Protein AF-A0A3A0A6C2-F1 (afdb_monomer_lite)

pLDDT: mean 90.21, std 9.89, range [55.88, 98.56]

Structure (mmCIF, N/CA/C/O backbone):
data_AF-A0A3A0A6C2-F1
#
_entry.id   AF-A0A3A0A6C2-F1
#
loop_
_atom_site.group_PDB
_atom_site.id
_atom_site.type_symbol
_atom_site.label_atom_id
_atom_site.label_alt_id
_atom_site.label_comp_id
_atom_site.label_asym_id
_atom_site.label_entity_id
_atom_site.label_seq_id
_atom_site.pdbx_PDB_ins_code
_atom_site.Cartn_x
_atom_site.Cartn_y
_atom_site.Cartn_z
_atom_site.occupancy
_atom_site.B_iso_or_equiv
_atom_site.auth_seq_id
_atom_site.auth_comp_id
_atom_site.auth_asym_id
_atom_site.auth_atom_id
_atom_site.pdbx_PDB_model_num
ATOM 1 N N . MET A 1 1 ? -37.341 5.405 3.519 1.00 55.88 1 MET A N 1
ATOM 2 C CA . MET A 1 1 ? -36.480 6.311 4.316 1.00 55.88 1 MET A CA 1
ATOM 3 C C . MET A 1 1 ? -35.753 7.338 3.448 1.00 55.88 1 MET A C 1
ATOM 5 O O . MET A 1 1 ? -35.803 8.510 3.794 1.00 55.88 1 MET A O 1
ATOM 9 N N . GLY A 1 2 ? -35.177 6.949 2.299 1.00 58.06 2 GLY A N 1
ATOM 10 C CA . GLY A 1 2 ? -34.496 7.880 1.378 1.00 58.06 2 GLY A CA 1
ATOM 11 C C . GLY A 1 2 ? -35.315 9.117 0.972 1.00 58.06 2 GLY A C 1
ATOM 12 O O . GLY A 1 2 ? -34.796 10.222 1.040 1.00 58.06 2 GLY A O 1
ATOM 13 N N . LEU A 1 3 ? -36.616 8.961 0.679 1.00 62.72 3 LEU A N 1
ATOM 14 C CA . LEU A 1 3 ? -37.500 10.083 0.313 1.00 62.72 3 LEU A CA 1
ATOM 15 C C . LEU A 1 3 ? -37.716 11.102 1.453 1.00 62.72 3 LEU A C 1
ATOM 17 O O . LEU A 1 3 ? -37.912 12.283 1.204 1.00 62.72 3 LEU A O 1
ATOM 21 N N . ALA A 1 4 ? -37.685 10.661 2.714 1.00 63.50 4 ALA A N 1
ATOM 22 C CA . ALA A 1 4 ? -37.869 11.551 3.864 1.00 63.50 4 ALA A CA 1
ATOM 23 C C . ALA A 1 4 ? -36.595 12.361 4.166 1.00 63.50 4 ALA A C 1
ATOM 25 O O . ALA A 1 4 ? -36.680 13.525 4.551 1.00 63.50 4 ALA A O 1
ATOM 26 N N . LEU A 1 5 ? -35.417 11.767 3.943 1.00 62.59 5 LEU A N 1
ATOM 27 C CA . LEU A 1 5 ? -34.121 12.432 4.115 1.00 62.59 5 LEU A CA 1
ATOM 28 C C . LEU A 1 5 ? -33.830 13.439 2.995 1.00 62.59 5 LEU A C 1
ATOM 30 O O . LEU A 1 5 ? -33.291 14.507 3.279 1.00 62.59 5 LEU A O 1
ATOM 34 N N . THR A 1 6 ? -34.238 13.163 1.751 1.00 65.69 6 THR A N 1
ATOM 35 C CA . THR A 1 6 ? -34.160 14.160 0.668 1.00 65.69 6 THR A CA 1
ATOM 36 C C . THR A 1 6 ? -35.096 15.341 0.912 1.00 65.69 6 THR A C 1
ATOM 38 O O . THR A 1 6 ? -34.695 16.480 0.682 1.00 65.69 6 THR A O 1
ATOM 41 N N . ILE A 1 7 ? -36.296 15.106 1.458 1.00 66.31 7 ILE A N 1
ATOM 42 C CA . ILE A 1 7 ? -37.215 16.181 1.867 1.00 66.31 7 ILE A CA 1
ATOM 43 C C . ILE A 1 7 ? -36.615 17.018 3.010 1.00 66.31 7 ILE A C 1
ATOM 45 O O . ILE A 1 7 ? -36.640 18.243 2.935 1.00 66.31 7 ILE A O 1
ATOM 49 N N . LEU A 1 8 ? -36.017 16.396 4.034 1.00 62.47 8 LEU A N 1
ATOM 50 C CA . LEU A 1 8 ? -35.356 17.117 5.135 1.00 62.47 8 LEU A CA 1
ATOM 51 C C . LEU A 1 8 ? -34.137 17.926 4.668 1.00 62.47 8 LEU A C 1
ATOM 53 O O . LEU A 1 8 ? -33.960 19.064 5.100 1.00 62.47 8 LEU A O 1
ATOM 57 N N . GLY A 1 9 ? -33.334 17.373 3.755 1.00 60.06 9 GLY A N 1
ATOM 58 C CA . GLY A 1 9 ? -32.219 18.086 3.131 1.00 60.06 9 GLY A CA 1
ATOM 59 C C . GLY A 1 9 ? -32.691 19.317 2.356 1.00 60.06 9 GLY A C 1
ATOM 60 O O . GLY A 1 9 ? -32.175 20.409 2.583 1.00 60.06 9 GLY A O 1
ATOM 61 N N . ALA A 1 10 ? -33.727 19.161 1.524 1.00 62.12 10 ALA A N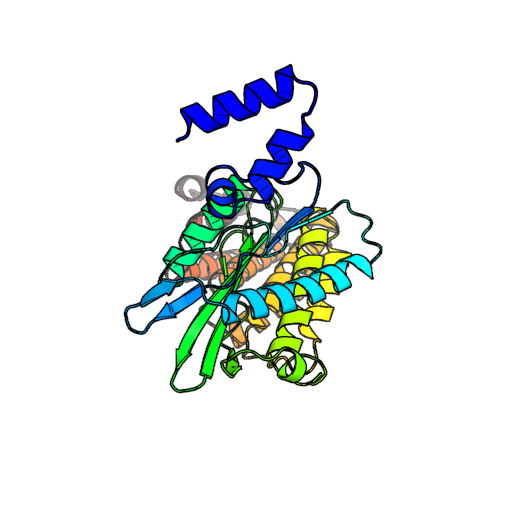 1
ATOM 62 C CA . ALA A 1 10 ? -34.316 20.256 0.757 1.00 62.12 10 ALA A CA 1
ATOM 63 C C . ALA A 1 10 ? -34.927 21.343 1.658 1.00 62.12 10 ALA A C 1
ATOM 65 O O . ALA A 1 10 ? -34.756 22.527 1.381 1.00 62.12 10 ALA A O 1
ATOM 66 N N . ILE A 1 11 ? -35.579 20.965 2.766 1.00 60.94 11 ILE A N 1
ATOM 67 C CA . ILE A 1 11 ? -36.108 21.915 3.759 1.00 60.94 11 ILE A CA 1
ATOM 68 C C . ILE A 1 11 ? -34.970 22.697 4.429 1.00 60.94 11 ILE A C 1
ATOM 70 O O . ILE A 1 11 ? -35.084 23.909 4.579 1.00 60.94 11 ILE A O 1
ATOM 74 N N . GLY A 1 12 ? -33.853 22.053 4.784 1.00 58.91 12 GLY A N 1
ATOM 75 C CA . GLY A 1 12 ? -32.689 22.735 5.364 1.00 58.91 12 GLY A CA 1
ATOM 76 C C . GLY A 1 12 ? -32.069 23.774 4.422 1.00 58.91 12 GLY A C 1
ATOM 77 O O . GLY A 1 12 ? -31.744 24.882 4.853 1.00 58.91 12 GLY A O 1
ATOM 78 N N . THR A 1 13 ? -31.977 23.459 3.123 1.00 61.44 13 THR A N 1
ATOM 79 C CA . THR A 1 13 ? -31.527 24.420 2.100 1.00 61.44 13 THR A CA 1
ATOM 80 C C . THR A 1 13 ? -32.530 25.562 1.929 1.00 61.44 13 THR A C 1
ATOM 82 O O . THR A 1 13 ? -32.134 26.721 1.841 1.00 61.44 13 THR A O 1
ATOM 85 N N . PHE A 1 14 ? -33.831 25.252 1.947 1.00 64.50 14 PHE A N 1
ATOM 86 C CA . PHE A 1 14 ? -34.904 26.242 1.822 1.00 64.50 14 PHE A CA 1
ATOM 87 C C . PHE A 1 14 ? -34.989 27.188 3.031 1.00 64.50 14 PHE A C 1
ATOM 89 O O . PHE A 1 14 ? -35.353 28.351 2.883 1.00 64.50 14 PHE A O 1
ATOM 96 N N . LEU A 1 15 ? -34.623 26.710 4.224 1.00 66.88 15 LEU A N 1
ATOM 97 C CA . LEU A 1 15 ? -34.582 27.493 5.463 1.00 66.88 15 LEU A CA 1
ATOM 98 C C . LEU A 1 15 ? -33.254 28.240 5.677 1.00 66.88 15 LEU A C 1
ATOM 100 O O . LEU A 1 15 ? -33.091 28.892 6.705 1.00 66.88 15 LEU A O 1
ATOM 104 N N . GLY A 1 16 ? -32.305 28.162 4.737 1.00 56.84 16 GLY A N 1
ATOM 105 C CA . GLY A 1 16 ? -31.019 28.858 4.844 1.00 56.84 16 GLY A CA 1
ATOM 106 C C . GLY A 1 16 ? -30.106 28.316 5.949 1.00 56.84 16 GLY A C 1
ATOM 107 O O . GLY A 1 16 ? -29.206 29.023 6.393 1.00 56.84 16 GLY A O 1
ATOM 108 N N . VAL A 1 17 ? -30.315 27.068 6.387 1.00 67.25 17 VAL A N 1
ATOM 109 C CA . VAL A 1 17 ? -29.478 26.396 7.393 1.00 67.25 17 VAL A CA 1
ATOM 110 C C . VAL A 1 17 ? -28.804 25.174 6.755 1.00 67.25 17 VAL A C 1
ATOM 112 O O . VAL A 1 17 ? -29.143 24.035 7.084 1.00 67.25 17 VAL A O 1
ATOM 115 N N . PRO A 1 18 ? -27.843 25.365 5.827 1.00 63.16 18 PRO A N 1
ATOM 116 C CA . PRO A 1 18 ? -27.128 24.253 5.191 1.00 63.16 18 PRO A CA 1
ATOM 117 C C . PRO A 1 18 ? -26.407 23.355 6.214 1.00 63.16 18 PRO A C 1
ATOM 119 O O . PRO A 1 18 ? -26.278 22.151 5.993 1.00 63.16 18 PRO A O 1
ATOM 122 N N . ALA A 1 19 ? -26.046 23.907 7.378 1.00 68.31 19 ALA A N 1
ATOM 123 C CA . ALA A 1 19 ? -25.461 23.169 8.496 1.00 68.31 19 ALA A CA 1
ATOM 124 C C . ALA A 1 19 ? -26.385 22.074 9.065 1.00 68.31 19 ALA A C 1
ATOM 126 O O . ALA A 1 19 ? -25.891 21.045 9.515 1.00 68.31 19 ALA A O 1
ATOM 127 N N . LEU A 1 20 ? -27.715 22.233 8.997 1.00 67.94 20 LEU A N 1
ATOM 128 C CA . LEU A 1 20 ? -28.656 21.262 9.572 1.00 67.94 20 LEU A CA 1
ATOM 129 C C . LEU A 1 20 ? -28.593 19.910 8.841 1.00 67.94 20 LEU A C 1
ATOM 131 O O . LEU A 1 20 ? -28.711 18.853 9.456 1.00 67.94 20 LEU A O 1
ATOM 135 N N . GLY A 1 21 ? -28.377 19.942 7.522 1.00 67.00 21 GLY A N 1
ATOM 136 C CA . GLY A 1 21 ? -28.239 18.736 6.707 1.00 67.00 21 GLY A CA 1
ATOM 137 C C . GLY A 1 21 ? -26.952 17.968 7.005 1.00 67.00 21 GLY A C 1
ATOM 138 O O . GLY A 1 21 ? -26.982 16.741 7.065 1.00 67.00 21 GLY A O 1
ATOM 139 N N . GLN A 1 22 ? -25.840 18.675 7.229 1.00 68.88 22 GLN A N 1
ATOM 140 C CA . GLN A 1 22 ? -24.585 18.047 7.650 1.00 68.88 22 GLN A CA 1
ATOM 141 C C . GLN A 1 22 ? -24.692 17.493 9.072 1.00 68.88 22 GLN A C 1
ATOM 143 O O . GLN A 1 22 ? -24.354 16.335 9.287 1.00 68.88 22 GLN A O 1
ATOM 148 N N . GLN A 1 23 ? -25.269 18.259 9.999 1.00 70.62 23 GLN A N 1
ATOM 149 C CA . GLN A 1 23 ? -25.395 17.866 11.401 1.00 70.62 23 GLN A CA 1
ATOM 150 C C . GLN A 1 23 ? -26.268 16.610 11.594 1.00 70.62 23 GLN A C 1
ATOM 152 O O . GLN A 1 23 ? -25.915 15.700 12.336 1.00 70.62 23 GLN A O 1
ATOM 157 N N . ILE A 1 24 ? -27.378 16.481 10.855 1.00 72.44 24 ILE A N 1
ATOM 158 C CA . ILE A 1 24 ? -28.210 15.262 10.898 1.00 72.44 24 ILE A CA 1
ATOM 159 C C . ILE A 1 24 ? -27.451 14.038 10.353 1.00 72.44 24 ILE A C 1
ATOM 161 O O . ILE A 1 24 ? -27.652 12.922 10.838 1.00 72.44 24 ILE A O 1
ATOM 165 N N . ARG A 1 25 ? -26.585 14.228 9.347 1.00 69.00 25 ARG A N 1
ATOM 166 C CA . ARG A 1 25 ? -25.772 13.144 8.769 1.00 69.00 25 ARG A CA 1
ATOM 167 C C . ARG A 1 25 ? -24.634 12.717 9.690 1.00 69.00 25 ARG A C 1
ATOM 169 O O . ARG A 1 25 ? -24.289 11.541 9.682 1.00 69.00 25 ARG A O 1
ATOM 176 N N . THR A 1 26 ? -24.064 13.629 10.473 1.00 69.50 26 THR A N 1
ATOM 177 C CA . THR A 1 26 ? -22.961 13.319 11.395 1.00 69.50 26 THR A CA 1
ATOM 178 C C . THR A 1 26 ? -23.449 12.696 12.698 1.00 69.50 26 THR A C 1
ATOM 180 O O . THR A 1 26 ? -22.831 11.746 13.183 1.00 69.50 26 THR A O 1
ATOM 183 N N . ASP A 1 27 ? -24.579 13.173 13.227 1.00 75.25 27 ASP A N 1
ATOM 184 C CA . ASP A 1 27 ? -24.976 12.907 14.616 1.00 75.25 27 ASP A CA 1
ATOM 185 C C . ASP A 1 27 ? -25.834 11.640 14.774 1.00 75.25 27 ASP A C 1
ATOM 187 O O . ASP A 1 27 ? -25.968 11.114 15.880 1.00 75.25 27 ASP A O 1
ATOM 191 N N . ILE A 1 28 ? -26.411 11.118 13.682 1.00 76.69 28 ILE A N 1
ATOM 192 C CA . ILE A 1 28 ? -27.229 9.897 13.699 1.00 76.69 28 ILE A CA 1
ATOM 193 C C . ILE A 1 28 ? -26.432 8.738 13.073 1.00 76.69 28 ILE A C 1
ATOM 195 O O . ILE A 1 28 ? -26.344 8.662 11.843 1.00 76.69 28 ILE A O 1
ATOM 199 N N . PRO A 1 29 ? -25.919 7.775 13.871 1.00 72.44 29 PRO A N 1
ATOM 200 C CA . PRO A 1 29 ? -25.018 6.724 13.385 1.00 72.44 29 PRO A CA 1
ATOM 201 C C . PRO A 1 29 ? -25.552 5.932 12.183 1.00 72.44 29 PRO A C 1
ATOM 203 O O . PRO A 1 29 ? -24.811 5.649 11.249 1.00 72.44 29 PRO A O 1
ATOM 206 N N . GLY A 1 30 ? -26.852 5.609 12.175 1.00 75.44 30 GLY A N 1
ATOM 207 C CA . GLY A 1 30 ? -27.472 4.860 11.077 1.00 75.44 30 GLY A CA 1
ATOM 208 C C . GLY A 1 30 ? -27.643 5.666 9.785 1.00 75.44 30 GLY A C 1
ATOM 209 O O . GLY A 1 30 ? -27.601 5.095 8.702 1.00 75.44 30 GLY A O 1
ATOM 210 N N . VAL A 1 31 ? -27.809 6.989 9.876 1.00 79.50 31 VAL A N 1
ATOM 211 C CA . VAL A 1 31 ? -27.940 7.859 8.693 1.00 79.50 31 VAL A CA 1
ATOM 212 C C . VAL A 1 31 ? -26.573 8.105 8.066 1.00 79.50 31 VAL A C 1
ATOM 214 O O . VAL A 1 31 ? -26.468 8.104 6.839 1.00 79.50 31 VAL A O 1
ATOM 217 N N . ARG A 1 32 ? -25.529 8.240 8.894 1.00 82.62 32 ARG A N 1
ATOM 218 C CA . ARG A 1 32 ? -24.155 8.463 8.434 1.00 82.62 32 ARG A CA 1
ATOM 219 C C . ARG A 1 32 ? -23.681 7.398 7.455 1.00 82.62 32 ARG A C 1
ATOM 221 O O . ARG A 1 32 ? -23.041 7.735 6.470 1.00 82.62 32 ARG A O 1
ATOM 228 N N . CYS A 1 33 ? -24.024 6.137 7.703 1.00 86.06 33 CYS A N 1
ATOM 229 C CA . CYS A 1 33 ? -23.592 5.042 6.837 1.00 86.06 33 CYS A CA 1
ATOM 230 C C . CYS A 1 33 ? -24.402 4.865 5.568 1.00 86.06 33 CYS A C 1
ATOM 232 O O . CYS A 1 33 ? -23.939 4.206 4.649 1.00 86.06 33 CYS A O 1
ATOM 234 N N . TRP A 1 34 ? -25.583 5.467 5.485 1.00 84.56 34 TRP A N 1
ATOM 235 C CA . TRP A 1 34 ? -26.363 5.453 4.249 1.00 84.56 34 TRP A CA 1
ATOM 236 C C . TRP A 1 34 ? -26.073 6.661 3.365 1.00 84.56 34 TRP A C 1
ATOM 238 O O . TRP A 1 34 ? -26.290 6.599 2.160 1.00 84.56 34 TRP A O 1
ATOM 248 N N . PHE A 1 35 ? -25.607 7.762 3.958 1.00 85.56 35 PHE A N 1
ATOM 249 C CA . PHE A 1 35 ? -25.295 9.005 3.258 1.00 85.56 35 PHE A CA 1
ATOM 250 C C . PHE A 1 35 ? -24.068 9.683 3.877 1.00 85.56 35 PHE A C 1
ATOM 252 O O . PHE A 1 35 ? -24.207 10.755 4.486 1.00 85.56 35 PHE A O 1
ATOM 259 N N . PRO A 1 36 ? -22.876 9.077 3.763 1.00 88.44 36 PRO A N 1
ATOM 260 C CA . PRO A 1 36 ? -21.672 9.704 4.275 1.00 88.44 36 PRO A CA 1
ATOM 261 C C . PRO A 1 36 ? -21.374 10.991 3.501 1.00 88.44 36 PRO A C 1
ATOM 263 O O . PRO A 1 36 ? -21.752 11.162 2.342 1.00 88.44 36 PRO A O 1
ATOM 266 N N . VAL A 1 37 ? -20.727 11.936 4.174 1.00 89.81 37 VAL A N 1
ATOM 267 C CA . VAL A 1 37 ? -20.244 13.164 3.538 1.00 89.81 37 VAL A CA 1
ATOM 268 C C . VAL A 1 37 ? -18.946 12.815 2.804 1.00 89.81 37 VAL A C 1
ATOM 270 O O . VAL A 1 37 ? -18.047 12.304 3.467 1.00 89.81 37 VAL A O 1
ATOM 273 N N . PRO A 1 38 ? -18.809 13.047 1.489 1.00 94.25 38 PRO A N 1
ATOM 274 C CA . PRO A 1 38 ? -17.532 12.840 0.806 1.00 94.25 38 PRO A CA 1
ATOM 275 C C . PRO A 1 38 ? -16.410 13.670 1.446 1.00 94.25 38 PRO A C 1
ATOM 277 O O . PRO A 1 38 ? -16.673 14.722 2.031 1.00 94.25 38 PRO A O 1
ATOM 280 N N . MET A 1 39 ? -15.185 13.167 1.397 1.00 95.94 39 MET A N 1
ATOM 281 C CA . MET A 1 39 ? -13.971 13.896 1.757 1.00 95.94 39 MET A CA 1
ATOM 282 C C . MET A 1 39 ? -13.640 14.913 0.658 1.00 95.94 39 MET A C 1
ATOM 284 O O . MET A 1 39 ? -14.114 14.806 -0.477 1.00 95.94 39 MET A O 1
ATOM 288 N N . GLU A 1 40 ? -12.890 15.947 1.017 1.00 94.06 40 GLU A N 1
ATOM 289 C CA . GLU A 1 40 ? -12.582 17.065 0.132 1.00 94.06 40 GLU A CA 1
ATOM 290 C C . GLU A 1 40 ? -11.656 16.645 -1.018 1.00 94.06 40 GLU A C 1
ATOM 292 O O . GLU A 1 40 ? -10.643 15.976 -0.825 1.00 94.06 40 GLU A O 1
ATOM 297 N N . GLU A 1 41 ? -11.997 17.057 -2.239 1.00 91.00 41 GLU A N 1
ATOM 298 C CA . GLU A 1 41 ? -11.142 16.835 -3.406 1.00 91.00 41 GLU A CA 1
ATOM 299 C C . GLU A 1 41 ? -9.913 17.752 -3.380 1.00 91.00 41 GLU A C 1
ATOM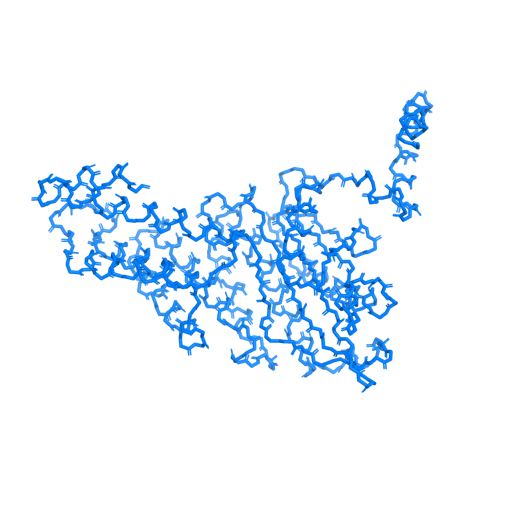 301 O O . GLU A 1 41 ? -9.980 18.888 -2.915 1.00 91.00 41 GLU A O 1
ATOM 306 N N . GLY A 1 42 ? -8.785 17.269 -3.908 1.00 89.25 42 GLY A N 1
ATOM 307 C CA . GLY A 1 42 ? -7.527 18.026 -3.942 1.00 89.25 42 GLY A CA 1
ATOM 308 C C . GLY A 1 42 ? -6.744 18.030 -2.625 1.00 89.25 42 GLY A C 1
ATOM 309 O O . GLY A 1 42 ? -5.757 18.754 -2.512 1.00 89.25 42 GLY A O 1
ATOM 310 N N . LYS A 1 43 ? -7.167 17.231 -1.641 1.00 92.88 43 LYS A N 1
ATOM 311 C CA . LYS A 1 43 ? -6.414 16.930 -0.419 1.00 92.88 43 LYS A CA 1
ATOM 312 C C . LYS A 1 43 ? -6.008 15.465 -0.406 1.00 92.88 43 LYS A C 1
ATOM 314 O O . LYS A 1 43 ? -6.714 14.647 -0.988 1.00 92.88 43 LYS A O 1
ATOM 319 N N . PHE A 1 44 ? -4.944 15.141 0.324 1.00 93.69 44 PHE A N 1
ATOM 320 C CA . PHE A 1 44 ? -4.716 13.758 0.733 1.00 93.69 44 PHE A CA 1
ATOM 321 C C . PHE A 1 44 ? -5.732 13.379 1.814 1.00 93.69 44 PHE A C 1
ATOM 323 O O . PHE A 1 44 ? -5.845 14.049 2.846 1.00 93.69 44 PHE A O 1
ATOM 330 N N . THR A 1 45 ? -6.496 12.321 1.581 1.00 96.38 45 THR A N 1
ATOM 331 C CA . THR A 1 45 ? -7.653 11.952 2.397 1.00 96.38 45 THR A CA 1
ATOM 332 C C . THR A 1 45 ? -7.461 10.584 3.039 1.00 96.38 45 THR A C 1
ATOM 334 O O . THR A 1 45 ? -7.284 9.569 2.367 1.00 96.38 45 THR A O 1
ATOM 337 N N . LEU A 1 46 ? -7.529 10.542 4.371 1.00 97.12 46 LEU A N 1
ATOM 338 C CA . LEU A 1 46 ? -7.393 9.309 5.141 1.00 97.12 46 LEU A CA 1
ATOM 339 C C . LEU A 1 46 ? -8.588 9.115 6.069 1.00 97.12 46 LEU A C 1
ATOM 341 O O . LEU A 1 46 ? -8.889 9.951 6.924 1.00 97.12 46 LEU A O 1
ATOM 345 N N . ALA A 1 47 ? -9.240 7.963 5.948 1.00 97.88 47 ALA A N 1
ATOM 346 C CA . ALA A 1 47 ? -10.346 7.559 6.799 1.00 97.88 47 ALA A CA 1
ATOM 347 C C . ALA A 1 47 ? -9.958 6.343 7.647 1.00 97.88 47 ALA A C 1
ATOM 349 O O . ALA A 1 47 ? -9.483 5.339 7.132 1.00 97.88 47 ALA A O 1
ATOM 350 N N . MET A 1 48 ? -10.201 6.390 8.954 1.00 98.25 48 MET A N 1
ATOM 351 C CA . MET A 1 48 ? -10.091 5.219 9.821 1.00 98.25 48 MET A CA 1
ATOM 352 C C . MET A 1 48 ? -11.484 4.698 10.148 1.00 98.25 48 MET A C 1
ATOM 354 O O . MET A 1 48 ? -12.305 5.439 10.684 1.00 98.25 48 MET A O 1
ATOM 358 N N . ALA A 1 49 ? -11.760 3.435 9.839 1.00 98.00 49 ALA A N 1
ATOM 359 C CA . ALA A 1 49 ? -12.992 2.744 10.194 1.00 98.00 49 ALA A CA 1
ATOM 360 C C . ALA A 1 49 ? -12.950 2.236 11.648 1.00 98.00 49 ALA A C 1
ATOM 362 O O . ALA A 1 49 ? -11.876 1.912 12.163 1.00 98.00 49 ALA A O 1
ATOM 363 N N . PRO A 1 50 ? -14.097 2.127 12.345 1.00 97.31 50 PRO A N 1
ATOM 364 C CA . PRO A 1 50 ? -14.138 1.405 13.608 1.00 97.31 50 PRO A CA 1
ATOM 365 C C . PRO A 1 50 ? -13.781 -0.066 13.372 1.00 97.31 50 PRO A C 1
ATOM 367 O O . PRO A 1 50 ? -14.280 -0.681 12.428 1.00 97.31 50 PRO A O 1
ATOM 370 N N . PHE A 1 51 ? -12.957 -0.639 14.249 1.00 97.50 51 PHE A N 1
ATOM 371 C CA . PHE A 1 51 ? -12.606 -2.050 14.140 1.00 97.50 51 PHE A CA 1
ATOM 372 C C . PHE A 1 51 ? -13.789 -2.938 14.507 1.00 97.50 51 PHE A C 1
ATOM 374 O O . PHE A 1 51 ? -14.538 -2.656 15.453 1.00 97.50 51 PHE A O 1
ATOM 381 N N . VAL A 1 52 ? -13.942 -4.012 13.742 1.00 97.38 52 VAL A N 1
ATOM 382 C CA . VAL A 1 52 ? -14.975 -5.026 13.950 1.00 97.38 52 VAL A CA 1
ATOM 383 C C . VAL A 1 52 ? -14.420 -6.181 14.769 1.00 97.38 52 VAL A C 1
ATOM 385 O O . VAL A 1 52 ? -13.222 -6.434 14.769 1.00 97.38 52 VAL A O 1
ATOM 388 N N . THR A 1 53 ? -15.290 -6.894 15.463 1.00 97.19 53 THR A N 1
ATOM 389 C CA . THR A 1 53 ? -14.977 -8.157 16.123 1.00 97.19 53 THR A CA 1
ATOM 390 C C . THR A 1 53 ? -15.554 -9.292 15.292 1.00 97.19 53 THR A C 1
ATOM 392 O O . THR A 1 53 ? -16.708 -9.218 14.870 1.00 97.19 53 THR A O 1
ATOM 395 N N . VAL A 1 54 ? -14.751 -10.317 15.032 1.00 96.56 54 VAL A N 1
ATOM 396 C CA . VAL A 1 54 ? -15.150 -11.517 14.298 1.00 96.56 54 VAL A CA 1
ATOM 397 C C . VAL A 1 54 ? -15.333 -12.638 15.314 1.00 96.56 54 VAL A C 1
ATOM 399 O O . VAL A 1 54 ? -14.390 -12.990 16.022 1.00 96.56 54 VAL A O 1
ATOM 402 N N . ASP A 1 55 ? -16.563 -13.146 15.414 1.00 94.12 55 ASP A N 1
ATOM 403 C CA . ASP A 1 55 ? -16.888 -14.267 16.300 1.00 94.12 55 ASP A CA 1
ATOM 404 C C . ASP A 1 55 ? -16.400 -15.614 15.724 1.00 94.12 55 ASP A C 1
ATOM 406 O O . ASP A 1 55 ? -15.972 -15.703 14.572 1.00 94.12 55 ASP A O 1
ATOM 410 N N . GLU A 1 56 ? -16.512 -16.694 16.503 1.00 92.00 56 GLU A N 1
ATOM 411 C CA . GLU A 1 56 ? -16.128 -18.056 16.083 1.00 92.00 56 GLU A CA 1
ATOM 412 C C . GLU A 1 56 ? -16.858 -18.548 14.817 1.00 92.00 56 GLU A C 1
ATOM 414 O O . GLU A 1 56 ? -16.396 -19.466 14.143 1.00 92.00 56 GLU A O 1
ATOM 419 N N . SER A 1 57 ? -18.005 -17.946 14.479 1.00 92.19 57 SER A N 1
ATOM 420 C CA . SER A 1 57 ? -18.771 -18.265 13.269 1.00 92.19 57 SER A CA 1
ATOM 421 C C . SER A 1 57 ? -18.354 -17.440 12.048 1.00 92.19 57 SER A C 1
ATOM 423 O O . SER A 1 57 ? -18.987 -17.546 10.997 1.00 92.19 57 SER A O 1
ATOM 425 N N . GLY A 1 58 ? -17.317 -16.607 12.177 1.00 93.44 58 GLY A N 1
ATOM 426 C CA . GLY A 1 58 ? -16.847 -15.714 11.125 1.00 93.44 58 GLY A CA 1
ATOM 427 C C . GLY A 1 58 ? -17.743 -14.492 10.922 1.00 93.44 58 GLY A C 1
ATOM 428 O O . GLY A 1 58 ? -17.672 -13.848 9.879 1.00 93.44 58 GLY A O 1
ATOM 429 N N . ARG A 1 59 ? -18.622 -14.144 11.869 1.00 95.00 59 ARG A N 1
ATOM 430 C CA . ARG A 1 59 ? -19.508 -12.981 11.722 1.00 95.00 59 ARG A CA 1
ATOM 431 C C . ARG A 1 59 ? -18.878 -11.742 12.342 1.00 95.00 59 ARG A C 1
ATOM 433 O O . ARG A 1 59 ? -18.671 -11.661 13.554 1.00 95.00 59 ARG A O 1
ATOM 440 N N . ALA A 1 60 ? -18.646 -10.743 11.495 1.00 96.19 60 ALA A N 1
ATOM 441 C CA . ALA A 1 60 ? -18.191 -9.427 11.913 1.00 96.19 60 ALA A CA 1
ATOM 442 C C . ALA A 1 60 ? -19.318 -8.629 12.587 1.00 96.19 60 ALA A C 1
ATOM 444 O O . ALA A 1 60 ? -20.417 -8.487 12.046 1.00 96.19 60 ALA A O 1
ATOM 445 N N . HIS A 1 61 ? -19.037 -8.060 13.755 1.00 96.06 61 HIS A N 1
ATOM 446 C CA . HIS A 1 61 ? -19.942 -7.180 14.485 1.00 96.06 61 HIS A CA 1
ATOM 447 C C . HIS A 1 61 ? -19.161 -6.088 15.226 1.00 96.06 61 HIS A C 1
ATOM 449 O O . HIS A 1 61 ? -17.975 -6.221 15.504 1.00 96.06 61 HIS A O 1
ATOM 455 N N . ILE A 1 62 ? -19.804 -4.963 15.541 1.00 94.94 62 ILE A N 1
ATOM 456 C CA . ILE A 1 62 ? -19.119 -3.835 16.189 1.00 94.94 62 ILE A CA 1
ATOM 457 C C . ILE A 1 62 ? -19.181 -3.989 17.708 1.00 94.94 62 ILE A C 1
ATOM 459 O O . ILE A 1 62 ? -20.268 -3.987 18.290 1.00 94.94 62 ILE A O 1
ATOM 463 N N . THR A 1 63 ? -18.024 -3.999 18.363 1.00 95.69 63 THR A N 1
ATOM 464 C CA . THR A 1 63 ? -17.911 -4.015 19.829 1.00 95.69 63 THR A CA 1
ATOM 465 C C . THR A 1 63 ? -17.468 -2.659 20.380 1.00 95.69 63 THR A C 1
ATOM 467 O O . THR A 1 63 ? -17.110 -1.727 19.652 1.00 95.69 63 THR A O 1
ATOM 470 N N . GLN A 1 64 ? -17.551 -2.486 21.702 1.00 95.12 64 GLN A N 1
ATOM 471 C CA . GLN A 1 64 ? -16.989 -1.299 22.351 1.00 95.12 64 GLN A CA 1
ATOM 472 C C . GLN A 1 64 ? -15.456 -1.307 22.302 1.00 95.12 64 GLN A C 1
ATOM 474 O O . GLN A 1 64 ? -14.859 -0.249 22.112 1.00 95.12 64 GLN A O 1
ATOM 479 N N . ASP A 1 65 ? -14.839 -2.480 22.432 1.00 94.88 65 ASP A N 1
ATOM 480 C CA . ASP A 1 65 ? -13.386 -2.640 22.442 1.00 94.88 65 ASP A CA 1
ATOM 481 C C . ASP A 1 65 ? -12.764 -2.316 21.081 1.00 94.88 65 ASP A C 1
ATOM 483 O O . ASP A 1 65 ? -11.831 -1.516 21.027 1.00 94.88 65 ASP A O 1
ATOM 487 N N . GLY A 1 66 ? -13.352 -2.799 19.979 1.00 95.31 66 GLY A N 1
ATOM 488 C CA . GLY A 1 66 ? -12.895 -2.441 18.632 1.00 95.31 66 GLY A CA 1
ATOM 489 C C . GLY A 1 66 ? -12.968 -0.938 18.348 1.00 95.31 66 GLY A C 1
ATOM 490 O O . GLY A 1 66 ? -12.021 -0.349 17.826 1.00 95.31 66 GLY A O 1
ATOM 491 N N . ARG A 1 67 ? -14.043 -0.268 18.787 1.00 95.62 67 ARG A N 1
ATOM 492 C CA . ARG A 1 67 ? -14.170 1.198 18.671 1.00 95.62 67 ARG A CA 1
ATOM 493 C C . ARG A 1 67 ? -13.129 1.952 19.490 1.00 95.62 67 ARG A C 1
ATOM 495 O O . ARG A 1 67 ? -12.567 2.922 18.991 1.00 95.62 67 ARG A O 1
ATOM 502 N N . LYS A 1 68 ? -12.886 1.534 20.736 1.00 94.38 68 LYS A N 1
ATOM 503 C CA . LYS A 1 68 ? -11.866 2.153 21.594 1.00 94.38 68 LYS A CA 1
ATOM 504 C C . LYS A 1 68 ? -10.482 2.018 20.971 1.00 94.38 68 LYS A C 1
ATOM 506 O O . LYS A 1 68 ? -9.758 3.001 20.910 1.00 94.38 68 LYS A O 1
ATOM 511 N N . LEU A 1 69 ? -10.141 0.828 20.488 1.00 93.94 69 LEU A N 1
ATOM 512 C CA . LEU A 1 69 ? -8.835 0.545 19.906 1.00 93.94 69 LEU A CA 1
ATOM 513 C C . LEU A 1 69 ? -8.593 1.345 18.621 1.00 93.94 69 LEU A C 1
ATOM 515 O O . LEU A 1 69 ? -7.556 1.992 18.501 1.00 93.94 69 LEU A O 1
ATOM 519 N N . ALA A 1 70 ? -9.579 1.394 17.721 1.00 95.88 70 ALA A N 1
ATOM 520 C CA . ALA A 1 70 ? -9.518 2.260 16.545 1.00 95.88 70 ALA A CA 1
ATOM 521 C C . ALA A 1 70 ? -9.367 3.738 16.945 1.00 95.88 70 ALA A C 1
ATOM 523 O O . ALA A 1 70 ? -8.545 4.454 16.387 1.00 95.88 70 ALA A O 1
ATOM 524 N N . GLN A 1 71 ? -10.109 4.209 17.953 1.00 95.56 71 GLN A N 1
ATOM 525 C CA . GLN A 1 71 ? -10.007 5.600 18.401 1.00 95.56 71 GLN A CA 1
ATOM 526 C C . GLN A 1 71 ? -8.631 5.923 19.002 1.00 95.56 71 GLN A C 1
ATOM 528 O O . GLN A 1 71 ? -8.108 7.000 18.739 1.00 95.56 71 GLN A O 1
ATOM 533 N N . LEU A 1 72 ? -8.032 5.006 19.768 1.00 92.38 72 LEU A N 1
ATOM 534 C CA . LEU A 1 72 ? -6.679 5.165 20.313 1.00 92.38 72 LEU A CA 1
ATOM 535 C C . LEU A 1 72 ? -5.635 5.289 19.194 1.00 92.38 72 LEU A C 1
ATOM 537 O O . LEU A 1 72 ? -4.786 6.181 19.235 1.00 92.38 72 LEU A O 1
ATOM 541 N N . LEU A 1 73 ? -5.721 4.428 18.176 1.00 92.69 73 LEU A N 1
ATOM 542 C CA . LEU A 1 73 ? -4.837 4.482 17.009 1.00 92.69 73 LEU A CA 1
ATOM 543 C C . LEU A 1 73 ? -5.031 5.777 16.217 1.00 92.69 73 LEU A C 1
ATOM 545 O O . LEU A 1 73 ? -4.048 6.424 15.863 1.00 92.69 73 LEU A O 1
ATOM 549 N N . TYR A 1 74 ? -6.283 6.188 15.999 1.00 95.50 74 TYR A N 1
ATOM 550 C CA . TYR A 1 74 ? -6.603 7.435 15.311 1.00 95.50 74 TYR A CA 1
ATOM 551 C C . TYR A 1 74 ? -6.026 8.655 16.030 1.00 95.50 74 TYR A C 1
ATOM 553 O O . TYR A 1 74 ? -5.390 9.479 15.389 1.00 95.50 74 TYR A O 1
ATOM 561 N N . THR A 1 75 ? -6.189 8.766 17.352 1.00 93.75 75 THR A N 1
ATOM 562 C CA . THR A 1 75 ? -5.655 9.907 18.117 1.00 93.75 75 THR A CA 1
ATOM 563 C C . THR A 1 75 ? -4.136 10.026 17.961 1.00 93.75 75 THR A C 1
ATOM 565 O O . THR A 1 75 ? -3.599 11.126 17.854 1.00 93.75 75 THR A O 1
ATOM 568 N N . ARG A 1 76 ? -3.421 8.896 17.910 1.00 91.38 76 ARG A N 1
ATOM 569 C CA . ARG A 1 76 ? -1.967 8.886 17.697 1.00 91.38 76 ARG A CA 1
ATOM 570 C C . ARG A 1 76 ? -1.584 9.266 16.268 1.00 91.38 76 ARG A C 1
ATOM 572 O O . ARG A 1 76 ? -0.603 9.982 16.068 1.00 91.38 76 ARG A O 1
ATOM 579 N N . LEU A 1 77 ? -2.343 8.779 15.291 1.00 93.56 77 LEU A N 1
ATOM 580 C CA . LEU A 1 77 ? -2.189 9.141 13.886 1.00 93.56 77 LEU A CA 1
ATOM 581 C C . LEU A 1 77 ? -2.389 10.645 13.691 1.00 93.56 77 LEU A C 1
ATOM 583 O O . LEU A 1 77 ? -1.507 11.315 13.169 1.00 93.56 77 LEU A O 1
ATOM 587 N N . GLU A 1 78 ? -3.497 11.179 14.195 1.00 94.56 78 GLU A N 1
ATOM 588 C CA . GLU A 1 78 ? -3.831 12.602 14.151 1.00 94.56 78 GLU A CA 1
ATOM 589 C C . GLU A 1 78 ? -2.751 13.457 14.820 1.00 94.56 78 GLU A C 1
ATOM 591 O O . GLU A 1 78 ? -2.301 14.436 14.233 1.00 94.56 78 GLU A O 1
ATOM 596 N N . GLY A 1 79 ? -2.254 13.041 15.992 1.00 93.00 79 GLY A N 1
ATOM 597 C CA . GLY A 1 79 ? -1.116 13.697 16.641 1.00 93.00 79 GLY A CA 1
ATOM 598 C C . GLY A 1 79 ? 0.142 13.717 15.765 1.00 93.00 79 GLY A C 1
ATOM 599 O O . GLY A 1 79 ? 0.799 14.746 15.670 1.00 93.00 79 GLY A O 1
ATOM 600 N N . SER A 1 80 ? 0.432 12.618 15.059 1.00 90.88 80 SER A N 1
ATOM 601 C CA . SER A 1 80 ? 1.597 12.530 14.162 1.00 90.88 80 SER A CA 1
ATOM 602 C C . SER A 1 80 ? 1.473 13.490 12.972 1.00 90.88 80 SER A C 1
ATOM 604 O O . SER A 1 80 ? 2.444 14.138 12.606 1.00 90.88 80 SER A O 1
ATOM 606 N N . PHE A 1 81 ? 0.275 13.618 12.395 1.00 91.75 81 PHE A N 1
ATOM 607 C CA . PHE A 1 81 ? -0.007 14.573 11.316 1.00 91.75 81 PHE A CA 1
ATOM 608 C C . PHE A 1 81 ? 0.000 16.032 11.794 1.00 91.75 81 PHE A C 1
ATOM 610 O O . PHE A 1 81 ? 0.378 16.917 11.034 1.00 91.75 81 PHE A O 1
ATOM 617 N N . ALA A 1 82 ? -0.410 16.295 13.038 1.00 91.31 82 ALA A N 1
ATOM 618 C CA . ALA A 1 82 ? -0.446 17.642 13.608 1.00 91.31 82 ALA A CA 1
ATOM 619 C C . ALA A 1 82 ? 0.939 18.160 14.036 1.00 91.31 82 ALA A C 1
ATOM 621 O O . ALA A 1 82 ? 1.174 19.367 14.016 1.00 91.31 82 ALA A O 1
ATOM 622 N N . GLU A 1 83 ? 1.844 17.269 14.449 1.00 88.25 83 GLU A N 1
ATOM 623 C CA . GLU A 1 83 ? 3.229 17.615 14.803 1.00 88.25 83 GLU A CA 1
ATOM 624 C C . GLU A 1 83 ? 4.098 17.922 13.578 1.00 88.25 83 GLU A C 1
ATOM 626 O O . GLU A 1 83 ? 5.135 18.578 13.702 1.00 88.25 83 GLU A O 1
ATOM 631 N N . LEU A 1 84 ? 3.685 17.450 12.403 1.00 80.25 84 LEU A N 1
ATOM 632 C CA . LEU A 1 84 ? 4.412 17.628 11.159 1.00 80.25 84 LEU A CA 1
ATOM 633 C C . LEU A 1 84 ? 3.866 18.828 10.393 1.00 80.25 84 LEU A C 1
ATOM 635 O O . LEU A 1 84 ? 2.667 18.943 10.146 1.00 80.25 84 LEU A O 1
ATOM 639 N N . ASP A 1 85 ? 4.775 19.702 9.968 1.00 76.06 85 ASP A N 1
ATOM 640 C CA . ASP A 1 85 ? 4.474 20.736 8.982 1.00 76.06 85 ASP A CA 1
ATOM 641 C C . ASP A 1 85 ? 4.415 20.082 7.599 1.00 76.06 85 ASP A C 1
ATOM 643 O O . ASP A 1 85 ? 5.351 20.144 6.799 1.00 76.06 85 ASP A O 1
ATOM 647 N N . LEU A 1 86 ? 3.336 19.336 7.361 1.00 76.75 86 LEU A N 1
ATOM 648 C CA . LEU A 1 86 ? 3.062 18.799 6.043 1.00 76.75 86 LEU A CA 1
ATOM 649 C C . LEU A 1 86 ? 2.763 19.990 5.137 1.00 76.75 86 LEU A C 1
ATOM 651 O O . LEU A 1 86 ? 1.747 20.664 5.303 1.00 76.75 86 LEU A O 1
ATOM 655 N N . ASN A 1 87 ? 3.611 20.213 4.132 1.00 79.12 87 ASN A N 1
ATOM 656 C CA . ASN A 1 87 ? 3.400 21.207 3.069 1.00 79.12 87 ASN A CA 1
ATOM 657 C C . ASN A 1 87 ? 2.212 20.854 2.145 1.00 79.12 87 ASN A C 1
ATOM 659 O O . ASN A 1 87 ? 2.158 21.257 0.985 1.00 79.12 87 ASN A O 1
ATOM 663 N N . VAL A 1 88 ? 1.267 20.066 2.650 1.00 78.06 88 VAL A N 1
ATOM 664 C CA . VAL A 1 88 ? 0.251 19.346 1.907 1.00 78.06 88 VAL A CA 1
ATOM 665 C C . VAL A 1 88 ? -1.083 19.531 2.613 1.00 78.06 88 VAL A C 1
ATOM 667 O O . VAL A 1 88 ? -1.185 19.258 3.812 1.00 78.06 88 VAL A O 1
ATOM 670 N N . PRO A 1 89 ? -2.142 19.928 1.895 1.00 90.31 89 PRO A N 1
ATOM 671 C CA . PRO A 1 89 ? -3.472 19.913 2.465 1.00 90.31 89 PRO A CA 1
ATOM 672 C C . PRO A 1 89 ? -3.956 18.464 2.627 1.00 90.31 89 PRO A C 1
ATOM 674 O O . PRO A 1 89 ? -4.006 17.694 1.669 1.00 90.31 89 PRO A O 1
ATOM 677 N N . TYR A 1 90 ? -4.352 18.102 3.845 1.00 93.56 90 TYR A N 1
ATOM 678 C CA . TYR A 1 90 ? -4.888 16.780 4.158 1.00 93.56 90 TYR A CA 1
ATOM 679 C C . TYR A 1 90 ? -6.234 16.867 4.889 1.00 93.56 90 TYR A C 1
ATOM 681 O O . TYR A 1 90 ? -6.569 17.885 5.503 1.00 93.56 90 TYR A O 1
ATOM 689 N N . GLU A 1 91 ? -7.020 15.794 4.820 1.00 95.50 91 GLU A N 1
ATOM 690 C CA . GLU A 1 91 ? -8.215 15.577 5.641 1.00 95.50 91 GLU A CA 1
ATOM 691 C C . GLU A 1 91 ? -8.110 14.207 6.318 1.00 95.50 91 GLU A C 1
ATOM 693 O O . GLU A 1 91 ? -7.976 13.179 5.652 1.00 95.50 91 GLU A O 1
ATOM 698 N N . LEU A 1 92 ? -8.208 14.191 7.649 1.00 96.69 92 LEU A N 1
ATOM 699 C CA . LEU A 1 92 ? -8.296 12.963 8.435 1.00 96.69 92 LEU A CA 1
ATOM 700 C C . LEU A 1 92 ? -9.724 12.764 8.930 1.00 96.69 92 LEU A C 1
ATOM 702 O O . LEU A 1 92 ? -10.381 13.708 9.376 1.00 96.69 92 LEU A O 1
ATOM 706 N N . ARG A 1 93 ? -10.200 11.517 8.899 1.00 97.19 93 ARG A N 1
ATOM 707 C CA . ARG A 1 93 ? -11.513 11.155 9.429 1.00 97.19 93 ARG A CA 1
ATOM 708 C C . ARG A 1 93 ? -11.435 9.966 10.370 1.00 97.19 93 ARG A C 1
ATOM 710 O O . ARG A 1 93 ? -11.091 8.859 9.971 1.00 97.19 93 ARG A O 1
ATOM 717 N N . GLY A 1 94 ? -11.809 10.195 11.625 1.00 97.00 94 GLY A N 1
ATOM 718 C CA . GLY A 1 94 ? -11.751 9.172 12.664 1.00 97.00 94 GLY A CA 1
ATOM 719 C C . GLY A 1 94 ? -12.879 8.133 12.627 1.00 97.00 94 GLY A C 1
ATOM 720 O O . GLY A 1 94 ? -13.912 8.339 11.983 1.00 97.00 94 GLY A O 1
ATOM 721 N N . PRO A 1 95 ? -12.742 7.051 13.419 1.00 96.75 95 PRO A N 1
ATOM 722 C CA . PRO A 1 95 ? -13.685 5.923 13.472 1.00 96.75 95 PRO A CA 1
ATOM 723 C C . PRO A 1 95 ? -15.086 6.308 13.950 1.00 96.75 95 PRO A C 1
ATOM 725 O O . PRO A 1 95 ? -16.076 5.636 13.660 1.00 96.75 95 PRO A O 1
ATOM 728 N N . HIS A 1 96 ? -15.200 7.417 14.680 1.00 94.31 96 HIS A N 1
ATOM 729 C CA . HIS A 1 96 ? -16.483 7.965 15.097 1.00 94.31 96 HIS A CA 1
ATOM 730 C C . HIS A 1 96 ? -17.211 8.705 13.971 1.00 94.31 96 HIS A C 1
ATOM 732 O O . HIS A 1 96 ? -18.362 9.050 14.194 1.00 94.31 96 HIS A O 1
ATOM 738 N N . SER A 1 97 ? -16.586 8.938 12.812 1.00 93.81 97 SER A N 1
ATOM 739 C CA . SER A 1 97 ? -17.130 9.671 11.655 1.00 93.81 97 SER A CA 1
ATOM 740 C C . SER A 1 97 ? -17.185 8.825 10.375 1.00 93.81 97 SER A C 1
ATOM 742 O O . SER A 1 97 ? -17.657 9.287 9.339 1.00 93.81 97 SER A O 1
ATOM 744 N N . THR A 1 98 ? -16.758 7.568 10.444 1.00 95.44 98 THR A N 1
ATOM 745 C CA . THR A 1 98 ? -16.757 6.596 9.342 1.00 95.44 98 THR A CA 1
ATOM 746 C C . THR A 1 98 ? -17.691 5.426 9.650 1.00 95.44 98 THR A C 1
ATOM 748 O O . THR A 1 98 ? -18.326 5.366 10.712 1.00 95.44 98 THR A O 1
ATOM 751 N N . CYS A 1 99 ? -17.827 4.514 8.695 1.00 95.44 99 CYS A N 1
ATOM 752 C CA . CYS A 1 99 ? -18.629 3.304 8.826 1.00 95.44 99 CYS A CA 1
ATOM 753 C C . CYS A 1 99 ? -17.729 2.085 8.998 1.00 95.44 99 CYS A C 1
ATOM 755 O O . CYS A 1 99 ? -16.578 2.128 8.569 1.00 95.44 99 CYS A O 1
ATOM 757 N N . PRO A 1 100 ? -18.211 1.030 9.675 1.00 96.50 100 PRO A N 1
ATOM 758 C CA . PRO A 1 100 ? -17.431 -0.188 9.840 1.00 96.50 100 PRO A CA 1
ATOM 759 C C . PRO A 1 100 ? -17.131 -0.814 8.479 1.00 96.50 100 PRO A C 1
ATOM 761 O O . PRO A 1 100 ? -18.025 -0.929 7.643 1.00 96.50 100 PRO A O 1
ATOM 764 N N . VAL A 1 101 ? -15.895 -1.271 8.307 1.00 97.38 101 VAL A N 1
ATOM 765 C CA . VAL A 1 101 ? -15.546 -2.212 7.242 1.00 97.38 101 VAL A CA 1
ATOM 766 C C . VAL A 1 101 ? -16.010 -3.592 7.695 1.00 97.38 101 VAL A C 1
ATOM 768 O O . VAL A 1 101 ? -15.593 -4.083 8.745 1.00 97.38 101 VAL A O 1
ATOM 771 N N . THR A 1 102 ? -16.940 -4.181 6.952 1.00 94.31 102 THR A N 1
ATOM 772 C CA . THR A 1 102 ? -17.571 -5.461 7.303 1.00 94.31 102 THR A CA 1
ATOM 773 C C . THR A 1 102 ? -16.935 -6.618 6.539 1.00 94.31 102 THR A C 1
ATOM 775 O O . THR A 1 102 ? -16.309 -6.403 5.513 1.00 94.31 102 THR A O 1
ATOM 778 N N . GLY A 1 103 ? -17.082 -7.847 7.038 1.00 94.62 103 GLY A N 1
ATOM 779 C CA . GLY A 1 103 ? -16.521 -9.045 6.405 1.00 94.62 103 GLY A CA 1
ATOM 780 C C . GLY A 1 103 ? -15.931 -10.006 7.433 1.00 94.62 103 GLY A C 1
ATOM 781 O O . GLY A 1 103 ? -15.226 -9.585 8.352 1.00 94.62 103 GLY A O 1
ATOM 782 N N . GLY A 1 104 ? -16.261 -11.292 7.305 1.00 93.06 104 GLY A N 1
ATOM 783 C CA . GLY A 1 104 ? -15.762 -12.340 8.202 1.00 93.06 104 GLY A CA 1
ATOM 784 C C . GLY A 1 104 ? -14.299 -12.691 7.958 1.00 93.06 104 GLY A C 1
ATOM 785 O O . GLY A 1 104 ? -13.529 -12.902 8.893 1.00 93.06 104 GLY A O 1
ATOM 786 N N . ASP A 1 105 ? -13.905 -12.678 6.692 1.00 94.06 105 ASP A N 1
ATOM 787 C CA . ASP A 1 105 ? -12.553 -12.941 6.220 1.00 94.06 105 ASP A CA 1
ATOM 788 C C . ASP A 1 105 ? -11.900 -11.672 5.648 1.00 94.06 105 ASP A C 1
ATOM 790 O O . ASP A 1 105 ? -12.494 -10.591 5.605 1.00 94.06 105 ASP A O 1
ATOM 794 N N . ARG A 1 106 ? -10.628 -11.809 5.273 1.00 92.88 106 ARG A N 1
ATOM 795 C CA . ARG A 1 106 ? -9.797 -10.719 4.756 1.00 92.88 106 ARG A CA 1
ATOM 796 C C . ARG A 1 106 ? -10.325 -10.167 3.434 1.00 92.88 106 ARG A C 1
ATOM 798 O O . ARG A 1 106 ? -10.338 -8.956 3.249 1.00 92.88 106 ARG A O 1
ATOM 805 N N . GLU A 1 107 ? -10.751 -11.035 2.527 1.00 92.75 107 GLU A N 1
ATOM 806 C CA . GLU A 1 107 ? -11.179 -10.653 1.181 1.00 92.75 107 GLU A CA 1
ATOM 807 C C . GLU A 1 107 ? -12.482 -9.848 1.228 1.00 92.75 107 GLU A C 1
ATOM 809 O O . GLU A 1 107 ? -12.567 -8.757 0.666 1.00 92.75 107 GLU A O 1
ATOM 814 N N . ALA A 1 108 ? -13.456 -10.308 2.017 1.00 95.19 108 ALA A N 1
ATOM 815 C CA . ALA A 1 108 ? -14.697 -9.584 2.255 1.00 95.19 108 ALA A CA 1
ATOM 816 C C . ALA A 1 108 ? -14.449 -8.211 2.903 1.00 95.19 108 ALA A C 1
ATOM 818 O O . ALA A 1 108 ? -15.109 -7.231 2.547 1.00 95.19 108 ALA A O 1
ATOM 819 N N . ARG A 1 109 ? -13.483 -8.115 3.831 1.00 96.25 109 ARG A N 1
ATOM 820 C CA . ARG A 1 109 ? -13.095 -6.826 4.425 1.00 96.25 109 ARG A CA 1
ATOM 821 C C . ARG A 1 109 ? -12.410 -5.910 3.420 1.00 96.25 109 ARG A C 1
ATOM 823 O O . ARG A 1 109 ? -12.732 -4.728 3.400 1.00 96.25 109 ARG A O 1
ATOM 830 N N . ALA A 1 110 ? -11.522 -6.432 2.579 1.00 95.44 110 ALA A N 1
ATOM 831 C CA . ALA A 1 110 ? -10.877 -5.654 1.527 1.00 95.44 110 ALA A CA 1
ATOM 832 C C . ALA A 1 110 ? -11.908 -5.047 0.563 1.00 95.44 110 ALA A C 1
ATOM 834 O O . ALA A 1 110 ? -11.889 -3.837 0.349 1.00 95.44 110 ALA A O 1
ATOM 835 N N . ALA A 1 111 ? -12.867 -5.844 0.082 1.00 95.62 111 ALA A N 1
ATOM 836 C CA . ALA A 1 111 ? -13.949 -5.361 -0.780 1.00 95.62 111 ALA A CA 1
ATOM 837 C C . ALA A 1 111 ? -14.827 -4.303 -0.078 1.00 95.62 111 ALA A C 1
ATOM 839 O O . ALA A 1 111 ? -15.187 -3.280 -0.660 1.00 95.62 111 ALA A O 1
ATOM 840 N N . SER A 1 112 ? -15.136 -4.499 1.210 1.00 96.88 112 SER A N 1
ATOM 841 C CA . SER A 1 112 ? -15.882 -3.507 1.995 1.00 96.88 112 SER A CA 1
ATOM 842 C C . SER A 1 112 ? -15.081 -2.217 2.236 1.00 96.88 112 SER A C 1
ATOM 844 O O . SER A 1 112 ? -15.678 -1.141 2.315 1.00 96.88 112 SER A O 1
ATOM 846 N N . ALA A 1 113 ? -13.754 -2.301 2.369 1.00 97.56 113 ALA A N 1
ATOM 847 C CA . ALA A 1 113 ? -12.876 -1.144 2.517 1.00 97.56 113 ALA A CA 1
ATOM 848 C C . ALA A 1 113 ? -12.748 -0.358 1.208 1.00 97.56 113 ALA A C 1
ATOM 850 O O . ALA A 1 113 ? -12.772 0.871 1.246 1.00 97.56 113 ALA A O 1
ATOM 851 N N . GLU A 1 114 ? -12.685 -1.049 0.071 1.00 96.38 114 GLU A N 1
ATOM 852 C CA . GLU A 1 114 ? -12.733 -0.452 -1.263 1.00 96.38 114 GLU A CA 1
ATOM 853 C C . GLU A 1 114 ? -14.039 0.322 -1.488 1.00 96.38 114 GLU A C 1
ATOM 855 O O . GLU A 1 114 ? -14.007 1.500 -1.850 1.00 96.38 114 GLU A O 1
ATOM 860 N N . GLU A 1 115 ? -15.194 -0.290 -1.195 1.00 96.38 115 GLU A N 1
ATOM 861 C CA . GLU A 1 115 ? -16.495 0.384 -1.306 1.00 96.38 115 GLU A CA 1
ATOM 862 C C . GLU A 1 115 ? -16.558 1.623 -0.401 1.00 96.38 115 GLU A C 1
ATOM 864 O O . GLU A 1 115 ? -17.046 2.684 -0.809 1.00 96.38 115 GLU A O 1
ATOM 869 N N . LEU A 1 116 ? -16.027 1.520 0.824 1.00 97.06 116 LEU A N 1
ATOM 870 C CA . LEU A 1 116 ? -15.952 2.650 1.743 1.00 97.06 116 LEU A CA 1
ATOM 871 C C . LEU A 1 116 ? -15.037 3.755 1.197 1.00 97.06 116 LEU A C 1
ATOM 873 O O . LEU A 1 116 ? -15.419 4.924 1.253 1.00 97.06 116 LEU A O 1
ATOM 877 N N . ALA A 1 117 ? -13.873 3.406 0.646 1.00 96.94 117 ALA A N 1
ATOM 878 C CA . ALA A 1 117 ? -12.944 4.356 0.043 1.00 96.94 117 ALA A CA 1
ATOM 879 C C . ALA A 1 117 ? -13.606 5.108 -1.116 1.00 96.94 117 ALA A C 1
ATOM 881 O O . ALA A 1 117 ? -13.620 6.340 -1.119 1.00 96.94 117 ALA A O 1
ATOM 882 N N . ALA A 1 118 ? -14.248 4.385 -2.038 1.00 95.75 118 ALA A N 1
ATOM 883 C CA . ALA A 1 118 ? -14.970 4.960 -3.170 1.00 95.75 118 ALA A CA 1
ATOM 884 C C . ALA A 1 118 ? -16.123 5.871 -2.718 1.00 95.75 118 ALA A C 1
ATOM 886 O O . ALA A 1 118 ? -16.305 6.969 -3.242 1.00 95.75 118 ALA A O 1
ATOM 887 N N . THR A 1 119 ? -16.876 5.446 -1.703 1.00 95.50 119 THR A N 1
ATOM 888 C CA . THR A 1 119 ? -18.018 6.199 -1.171 1.00 95.50 119 THR A CA 1
ATOM 889 C C . THR A 1 119 ? -17.585 7.490 -0.472 1.00 95.50 119 THR A C 1
ATOM 891 O O . THR A 1 119 ? -18.252 8.521 -0.590 1.00 95.50 119 THR A O 1
ATOM 894 N N . LEU A 1 120 ? -16.490 7.441 0.288 1.00 96.25 120 LEU A N 1
ATOM 895 C CA . LEU A 1 120 ? -15.946 8.611 0.968 1.00 96.25 120 LEU A CA 1
ATOM 896 C C . LEU A 1 120 ? -15.119 9.496 0.036 1.00 96.25 120 LEU A C 1
ATOM 898 O O . LEU A 1 120 ? -14.917 10.654 0.372 1.00 96.25 120 LEU A O 1
ATOM 902 N N . GLY A 1 121 ? -14.642 8.981 -1.097 1.00 96.25 121 GLY A N 1
ATOM 903 C CA . GLY A 1 121 ? -13.581 9.629 -1.863 1.00 96.25 121 GLY A CA 1
ATOM 904 C C . GLY A 1 121 ? -12.261 9.678 -1.088 1.00 96.25 121 GLY A C 1
ATOM 905 O O . GLY A 1 121 ? -11.557 10.675 -1.192 1.00 96.25 121 GLY A O 1
ATOM 906 N N . ALA A 1 122 ? -11.981 8.648 -0.278 1.00 96.94 122 ALA A N 1
ATOM 907 C CA . ALA A 1 122 ? -10.763 8.539 0.521 1.00 96.94 122 ALA A CA 1
ATOM 908 C C . ALA A 1 122 ? -9.618 7.908 -0.291 1.00 96.94 122 ALA A C 1
ATOM 910 O O . ALA A 1 122 ? -9.838 6.925 -1.004 1.00 96.94 122 ALA A O 1
ATOM 911 N N . ASP A 1 123 ? -8.400 8.423 -0.129 1.00 96.19 123 ASP A N 1
ATOM 912 C CA . ASP A 1 123 ? -7.186 7.859 -0.729 1.00 96.19 123 ASP A CA 1
ATOM 913 C C . ASP A 1 123 ? -6.703 6.642 0.062 1.00 96.19 123 ASP A C 1
ATOM 915 O O . ASP A 1 123 ? -6.285 5.643 -0.521 1.00 96.19 123 ASP A O 1
ATOM 919 N N . VAL A 1 124 ? -6.820 6.696 1.394 1.00 97.31 124 VAL A N 1
ATOM 920 C CA . VAL A 1 124 ? -6.477 5.587 2.291 1.00 97.31 124 VAL A CA 1
ATOM 921 C C . VAL A 1 124 ? -7.610 5.309 3.276 1.00 97.31 124 VAL A C 1
ATOM 923 O O . VAL A 1 124 ? -8.115 6.214 3.945 1.00 97.31 124 VAL A O 1
ATOM 926 N N . VAL A 1 125 ? -7.975 4.034 3.422 1.00 98.00 125 VAL A N 1
ATOM 927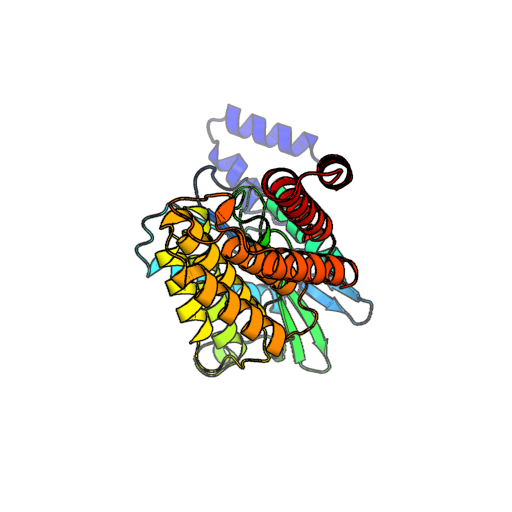 C CA . VAL A 1 125 ? -8.889 3.555 4.467 1.00 98.00 125 VAL A CA 1
ATOM 928 C C . VAL A 1 125 ? -8.143 2.613 5.403 1.00 98.00 125 VAL A C 1
ATOM 930 O O . VAL A 1 125 ? -7.750 1.528 4.996 1.00 98.00 125 VAL A O 1
ATOM 933 N N . ILE A 1 126 ? -7.981 2.994 6.669 1.00 97.94 126 ILE A N 1
ATOM 934 C CA . ILE A 1 126 ? -7.426 2.129 7.718 1.00 97.94 126 ILE A CA 1
ATOM 935 C C . ILE A 1 126 ? -8.569 1.396 8.415 1.00 97.94 126 ILE A C 1
ATOM 937 O O . ILE A 1 126 ? -9.534 2.017 8.865 1.00 97.94 126 ILE A O 1
ATOM 941 N N . TYR A 1 127 ? -8.451 0.083 8.556 1.00 97.81 127 TYR A N 1
ATOM 942 C CA . TYR A 1 127 ? -9.452 -0.757 9.202 1.00 97.81 127 TYR A CA 1
ATOM 943 C C . TYR A 1 127 ? -8.788 -1.930 9.934 1.00 97.81 127 TYR A C 1
ATOM 945 O O . TYR A 1 127 ? -7.566 -2.023 10.040 1.00 97.81 127 TYR A O 1
ATOM 953 N N . GLY A 1 128 ? -9.591 -2.798 10.538 1.00 96.38 128 GLY A N 1
ATOM 954 C CA . GLY A 1 128 ? -9.056 -3.950 11.245 1.00 96.38 128 GLY A CA 1
ATOM 955 C C . GLY A 1 128 ? -10.132 -4.803 11.887 1.00 96.38 128 GLY A C 1
ATOM 956 O O . GLY A 1 128 ? -11.276 -4.370 12.076 1.00 96.38 128 GLY A O 1
ATOM 957 N N . ALA A 1 129 ? -9.734 -6.022 12.229 1.00 96.94 129 ALA A N 1
ATOM 958 C CA . ALA A 1 129 ? -10.578 -7.003 12.889 1.00 96.94 129 ALA A CA 1
ATOM 959 C C . ALA A 1 129 ? -9.946 -7.471 14.206 1.00 96.94 129 ALA A C 1
ATOM 961 O O . ALA A 1 129 ? -8.732 -7.646 14.296 1.00 96.94 129 ALA A O 1
ATOM 962 N N . LEU A 1 130 ? -10.786 -7.678 15.219 1.00 97.12 130 LEU A N 1
ATOM 963 C CA . LEU A 1 130 ? -10.458 -8.392 16.446 1.00 97.12 130 LEU A CA 1
ATOM 964 C C . LEU A 1 130 ? -11.037 -9.800 16.341 1.00 97.12 130 LEU A C 1
ATOM 966 O O . LEU A 1 130 ? -12.257 -9.953 16.303 1.00 97.12 130 LEU A O 1
ATOM 970 N N . VAL A 1 131 ? -10.186 -10.816 16.308 1.00 96.38 131 VAL A N 1
ATOM 971 C CA . VAL A 1 131 ? -10.621 -12.216 16.373 1.00 96.38 131 VAL A CA 1
ATOM 972 C C . VAL A 1 131 ? -10.665 -12.629 17.840 1.00 96.38 131 VAL A C 1
ATOM 974 O O . VAL A 1 131 ? -9.650 -12.539 18.533 1.00 96.38 131 VAL A O 1
ATOM 977 N N . GLU A 1 132 ? -11.843 -13.015 18.334 1.00 93.44 132 GLU A N 1
ATOM 978 C CA . GLU A 1 132 ? -12.025 -13.347 19.752 1.00 93.44 132 GLU A CA 1
ATOM 979 C C . GLU A 1 132 ? -11.257 -14.613 20.151 1.00 93.44 132 GLU A C 1
ATOM 981 O O . GLU A 1 132 ? -11.209 -15.604 19.423 1.00 93.44 132 GLU A O 1
ATOM 986 N N . GLN A 1 133 ? -10.667 -14.571 21.343 1.00 91.88 133 GLN A N 1
ATOM 987 C CA . GLN A 1 133 ? -10.046 -15.700 22.027 1.00 91.88 133 GLN A CA 1
ATOM 988 C C . GLN A 1 133 ? -10.473 -15.692 23.505 1.00 91.88 133 GLN A C 1
ATOM 990 O O . GLN A 1 133 ? -11.036 -14.720 24.011 1.00 91.88 133 GLN A O 1
ATOM 995 N N . GLU A 1 134 ? -10.204 -16.772 24.239 1.00 88.75 134 GLU A N 1
ATOM 996 C CA . GLU A 1 134 ? -10.560 -16.854 25.659 1.00 88.75 134 GLU A CA 1
ATOM 997 C C . GLU A 1 134 ? -9.798 -15.794 26.487 1.00 88.75 134 GLU A C 1
ATOM 999 O O . GLU A 1 134 ? -8.610 -15.934 26.779 1.00 88.75 134 GLU A O 1
ATOM 1004 N N . GLY A 1 135 ? -10.488 -14.701 26.845 1.00 87.12 135 GLY A N 1
ATOM 1005 C CA . GLY A 1 135 ? -9.948 -13.592 27.644 1.00 87.12 135 GLY A CA 1
ATOM 1006 C C . GLY A 1 135 ? -9.014 -12.625 26.900 1.00 87.12 135 GLY A C 1
ATOM 1007 O O . GLY A 1 135 ? -8.451 -11.726 27.520 1.00 87.12 135 GLY A O 1
ATOM 1008 N N . SER A 1 136 ? -8.845 -12.782 25.588 1.00 93.12 136 SER A N 1
ATOM 1009 C CA . SER A 1 136 ? -8.050 -11.888 24.738 1.00 93.12 136 SER A CA 1
ATOM 1010 C C . SER A 1 136 ? -8.655 -11.797 23.340 1.00 93.12 136 SER A C 1
ATOM 1012 O O . SER A 1 136 ? -9.588 -12.514 23.006 1.00 93.12 136 SER A O 1
ATOM 1014 N N . ALA A 1 137 ? -8.115 -10.931 22.497 1.00 94.75 137 ALA A N 1
ATOM 1015 C CA . ALA A 1 137 ? -8.397 -10.942 21.072 1.00 94.75 137 ALA A CA 1
ATOM 1016 C C . ALA A 1 137 ? -7.101 -10.780 20.282 1.00 94.75 137 ALA A C 1
ATOM 1018 O O . ALA A 1 137 ? -6.099 -10.287 20.800 1.00 94.75 137 ALA A O 1
ATOM 1019 N N . GLU A 1 138 ? -7.120 -11.177 19.021 1.00 95.69 138 GLU A N 1
ATOM 1020 C CA . GLU A 1 138 ? -6.051 -10.880 18.077 1.00 95.69 138 GLU A CA 1
ATOM 1021 C C . GLU A 1 138 ? -6.487 -9.741 17.160 1.00 95.69 138 GLU A C 1
ATOM 1023 O O . GLU A 1 138 ? -7.450 -9.864 16.408 1.00 95.69 138 GLU A O 1
ATOM 1028 N N . LEU A 1 139 ? -5.788 -8.611 17.251 1.00 95.06 139 LEU A N 1
ATOM 1029 C CA . LEU A 1 139 ? -5.957 -7.467 16.372 1.00 95.06 139 LEU A CA 1
ATOM 1030 C C . LEU A 1 139 ? -5.166 -7.687 15.083 1.00 95.06 139 LEU A C 1
ATOM 1032 O O . LEU A 1 139 ? -3.939 -7.770 15.125 1.00 95.06 139 LEU A O 1
ATOM 1036 N N . GLN A 1 140 ? -5.845 -7.644 13.945 1.00 94.12 140 GLN A N 1
ATOM 1037 C CA . GLN A 1 140 ? -5.226 -7.561 12.626 1.00 94.12 140 GLN A CA 1
ATOM 1038 C C . GLN A 1 140 ? -5.511 -6.178 12.021 1.00 94.12 140 GLN A C 1
ATOM 1040 O O . GLN A 1 140 ? -6.630 -5.948 11.555 1.00 94.12 140 GLN A O 1
ATOM 1045 N N . PRO A 1 141 ? -4.551 -5.231 12.057 1.00 93.69 141 PRO A N 1
ATOM 1046 C CA . PRO A 1 141 ? -4.670 -3.971 11.337 1.00 93.69 141 PRO A CA 1
ATOM 1047 C C . PRO A 1 141 ? -4.458 -4.197 9.840 1.00 93.69 141 PRO A C 1
ATOM 1049 O O . PRO A 1 141 ? -3.559 -4.936 9.422 1.00 93.69 141 PRO A O 1
ATOM 1052 N N . GLU A 1 142 ? -5.270 -3.517 9.048 1.00 95.81 142 GLU A N 1
ATOM 1053 C CA . GLU A 1 142 ? -5.256 -3.554 7.592 1.00 95.81 142 GLU A CA 1
ATOM 1054 C C . GLU A 1 142 ? -5.461 -2.127 7.066 1.00 95.81 142 GLU A C 1
ATOM 1056 O O . GLU A 1 142 ? -5.986 -1.249 7.762 1.00 95.81 142 GLU A O 1
ATOM 1061 N N . PHE A 1 143 ? -5.056 -1.871 5.831 1.00 96.88 143 PHE A N 1
ATOM 1062 C CA . PHE A 1 143 ? -5.442 -0.647 5.145 1.00 96.88 143 PHE A CA 1
ATOM 1063 C C . PHE A 1 143 ? -5.643 -0.894 3.659 1.00 96.88 143 PHE A C 1
ATOM 1065 O O . PHE A 1 143 ? -5.070 -1.809 3.078 1.00 96.88 143 PHE A O 1
ATOM 1072 N N . TYR A 1 144 ? -6.482 -0.069 3.056 1.00 96.69 144 TYR A N 1
ATOM 1073 C CA . TYR A 1 144 ? -6.767 -0.070 1.634 1.00 96.69 144 TYR A CA 1
ATOM 1074 C C . TYR A 1 144 ? -6.275 1.242 1.033 1.00 96.69 144 TYR A C 1
ATOM 1076 O O . TYR A 1 144 ? -6.531 2.305 1.605 1.00 96.69 144 TYR A O 1
ATOM 1084 N N . VAL A 1 145 ? -5.594 1.162 -0.107 1.00 95.81 145 VAL A N 1
ATOM 1085 C CA . VAL A 1 145 ? -5.150 2.321 -0.887 1.00 95.81 145 VAL A CA 1
ATOM 1086 C C . VAL A 1 145 ? -5.974 2.396 -2.167 1.00 95.81 145 VAL A C 1
ATOM 1088 O O . VAL A 1 145 ? -6.031 1.437 -2.936 1.00 95.81 145 VAL A O 1
ATOM 1091 N N . SER A 1 146 ? -6.619 3.537 -2.387 1.00 94.31 146 SER A N 1
ATOM 1092 C CA . SER A 1 146 ? -7.427 3.822 -3.572 1.00 94.31 146 SER A CA 1
ATOM 1093 C C . SER A 1 146 ? -6.560 4.254 -4.751 1.00 94.31 146 SER A C 1
ATOM 1095 O O . SER A 1 146 ? -5.559 4.940 -4.581 1.00 94.31 146 SER A O 1
ATOM 1097 N N . TYR A 1 147 ? -6.990 3.939 -5.972 1.00 87.00 147 TYR A N 1
ATOM 1098 C CA . TYR A 1 147 ? -6.290 4.337 -7.195 1.00 87.00 147 TYR A CA 1
ATOM 1099 C C . TYR A 1 147 ? -6.223 5.866 -7.406 1.00 87.00 147 TYR A C 1
ATOM 1101 O O . TYR A 1 147 ? -5.297 6.360 -8.044 1.00 87.00 147 TYR A O 1
ATOM 1109 N N . ARG A 1 148 ? -7.179 6.642 -6.862 1.00 80.25 148 ARG A N 1
ATOM 1110 C CA . ARG A 1 148 ? -7.379 8.073 -7.196 1.00 80.25 148 ARG A CA 1
ATOM 1111 C C . ARG A 1 148 ? -6.148 8.964 -6.970 1.00 80.25 148 ARG A C 1
ATOM 1113 O O . ARG A 1 148 ? -5.978 9.922 -7.717 1.00 80.25 148 ARG A O 1
ATOM 1120 N N . GLY A 1 149 ? -5.321 8.657 -5.975 1.00 69.94 149 GLY A N 1
ATOM 1121 C CA . GLY A 1 149 ? -4.102 9.408 -5.651 1.00 69.94 149 GLY A CA 1
ATOM 1122 C C . GLY A 1 149 ? -2.801 8.710 -6.051 1.00 69.94 149 GLY A C 1
ATOM 1123 O O . GLY A 1 149 ? -1.731 9.190 -5.708 1.00 69.94 149 GLY A O 1
ATOM 1124 N N . PHE A 1 150 ? -2.881 7.561 -6.726 1.00 82.75 150 PHE A N 1
ATOM 1125 C CA . PHE A 1 150 ? -1.753 6.640 -6.898 1.00 82.75 150 PHE A CA 1
ATOM 1126 C C . PHE A 1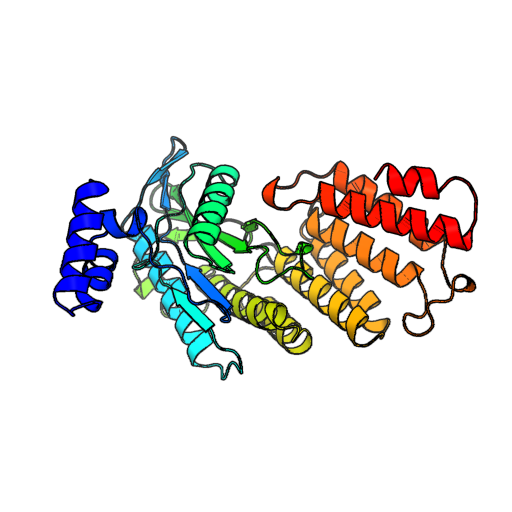 150 ? -1.672 6.104 -8.333 1.00 82.75 150 PHE A C 1
ATOM 1128 O O . PHE A 1 150 ? -1.307 4.953 -8.557 1.00 82.75 150 PHE A O 1
ATOM 1135 N N . THR A 1 151 ? -2.002 6.931 -9.330 1.00 72.12 151 THR A N 1
ATOM 1136 C CA . THR A 1 151 ? -1.991 6.528 -10.748 1.00 72.12 151 THR A CA 1
ATOM 1137 C C . THR A 1 151 ? -0.615 6.061 -11.219 1.00 72.12 151 THR A C 1
ATOM 1139 O O . THR A 1 151 ? -0.529 5.114 -11.996 1.00 72.12 151 THR A O 1
ATOM 1142 N N . GLU A 1 152 ? 0.455 6.690 -10.721 1.00 70.94 152 GLU A N 1
ATOM 1143 C CA . GLU A 1 152 ? 1.850 6.297 -10.991 1.00 70.94 152 GLU A CA 1
ATOM 1144 C C . GLU A 1 152 ? 2.365 5.226 -10.017 1.00 70.94 152 GLU A C 1
ATOM 1146 O O . GLU A 1 152 ? 3.440 4.664 -10.206 1.00 70.94 152 GLU A O 1
ATOM 1151 N N . ALA A 1 153 ? 1.568 4.902 -8.998 1.00 78.00 153 ALA A N 1
ATOM 1152 C CA . ALA A 1 153 ? 1.881 3.967 -7.928 1.00 78.00 153 ALA A CA 1
ATOM 1153 C C . ALA A 1 153 ? 0.876 2.816 -7.888 1.00 78.00 153 ALA A C 1
ATOM 1155 O O . ALA A 1 153 ? 0.456 2.382 -6.812 1.00 78.00 153 ALA A O 1
ATOM 1156 N N . ALA A 1 154 ? 0.465 2.318 -9.057 1.00 78.25 154 ALA A N 1
ATOM 1157 C CA . ALA A 1 154 ? -0.517 1.243 -9.140 1.00 78.25 154 ALA A CA 1
ATOM 1158 C C . ALA A 1 154 ? -0.130 0.059 -8.231 1.00 78.25 154 ALA A C 1
ATOM 1160 O O . ALA A 1 154 ? -0.999 -0.574 -7.636 1.00 78.25 154 ALA A O 1
ATOM 1161 N N . ASP A 1 155 ? 1.168 -0.198 -8.039 1.00 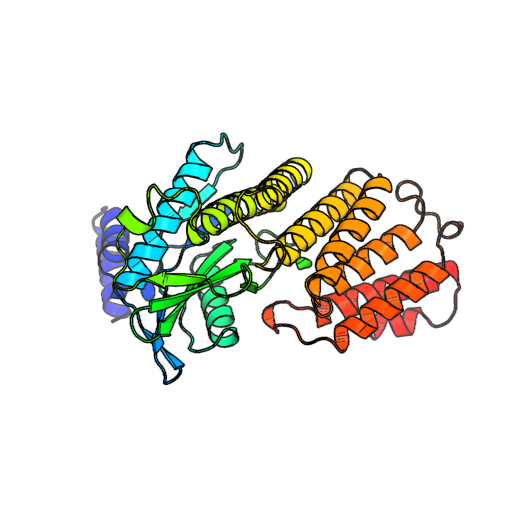80.94 155 ASP A N 1
ATOM 1162 C CA . ASP A 1 155 ? 1.733 -1.233 -7.157 1.00 80.94 155 ASP A CA 1
ATOM 1163 C C . ASP A 1 155 ? 1.326 -1.115 -5.682 1.00 80.94 155 ASP A C 1
ATOM 1165 O O . ASP A 1 155 ? 1.272 -2.121 -4.970 1.00 80.94 155 ASP A O 1
ATOM 1169 N N . LEU A 1 156 ? 0.965 0.090 -5.242 1.00 89.06 156 LEU A N 1
ATOM 1170 C CA . LEU A 1 156 ? 0.485 0.384 -3.896 1.00 89.06 156 LEU A CA 1
ATOM 1171 C C . LEU A 1 156 ? -1.030 0.254 -3.750 1.00 89.06 156 LEU A C 1
ATOM 1173 O O . LEU A 1 156 ? -1.512 0.243 -2.623 1.00 89.06 156 LEU A O 1
ATOM 1177 N N . VAL A 1 157 ? -1.783 0.136 -4.841 1.00 92.12 157 VAL A N 1
ATOM 1178 C CA . VAL A 1 157 ? -3.250 0.081 -4.808 1.00 92.12 157 VAL A CA 1
ATOM 1179 C C . VAL A 1 157 ? -3.744 -1.260 -4.251 1.00 92.12 157 VAL A C 1
ATOM 1181 O O . VAL A 1 157 ? -3.115 -2.318 -4.400 1.00 92.12 157 VAL A O 1
ATOM 1184 N N . GLY A 1 158 ? -4.881 -1.199 -3.560 1.00 94.00 158 GLY A N 1
ATOM 1185 C CA . GLY A 1 158 ? -5.556 -2.358 -2.995 1.00 94.00 158 GLY A CA 1
ATOM 1186 C C . GLY A 1 158 ? -5.310 -2.555 -1.494 1.00 94.00 158 GLY A C 1
ATOM 1187 O O . GLY A 1 158 ? -4.837 -1.649 -0.800 1.00 94.00 158 GLY A O 1
ATOM 1188 N N . PRO A 1 159 ? -5.656 -3.742 -0.959 1.00 95.44 159 PRO A N 1
ATOM 1189 C CA . PRO A 1 159 ? -5.569 -4.041 0.467 1.00 95.44 159 PRO A CA 1
ATOM 1190 C C . PRO A 1 159 ? -4.159 -4.458 0.898 1.00 95.44 159 PRO A C 1
ATOM 1192 O O . PRO A 1 159 ? -3.473 -5.216 0.203 1.00 95.44 159 PRO A O 1
ATOM 1195 N N . HIS A 1 160 ? -3.766 -4.052 2.101 1.00 94.75 160 HIS A N 1
ATOM 1196 C CA . HIS A 1 160 ? -2.480 -4.346 2.730 1.00 94.75 160 HIS A CA 1
ATOM 1197 C C . HIS A 1 160 ? -2.666 -4.741 4.190 1.00 94.75 160 HIS A C 1
ATOM 1199 O O . HIS A 1 160 ? -3.499 -4.187 4.907 1.00 94.75 160 HIS A O 1
ATOM 1205 N N . GLU A 1 161 ? -1.854 -5.690 4.641 1.00 92.38 161 GLU A N 1
ATOM 1206 C CA . GLU A 1 161 ? -1.783 -6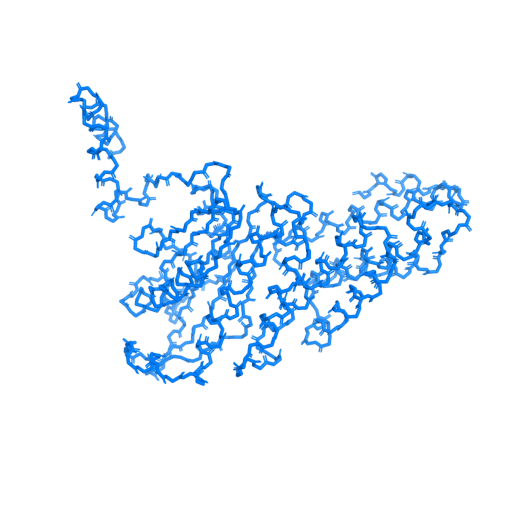.085 6.045 1.00 92.38 161 GLU A CA 1
ATOM 1207 C C . GLU A 1 161 ? -0.587 -5.423 6.714 1.00 92.38 161 GLU A C 1
ATOM 1209 O O . GLU A 1 161 ? 0.491 -5.325 6.132 1.00 92.38 161 GLU A O 1
ATOM 1214 N N . LEU A 1 162 ? -0.750 -5.040 7.979 1.00 88.88 162 LEU A N 1
ATOM 1215 C CA . LEU A 1 162 ? 0.360 -4.564 8.798 1.00 88.88 162 LEU A CA 1
ATOM 1216 C C . LEU A 1 162 ? 0.944 -5.714 9.634 1.00 88.88 162 LEU A C 1
ATOM 1218 O O . LEU A 1 162 ? 0.969 -5.666 10.871 1.00 88.88 162 LEU A O 1
ATOM 1222 N N . GLY A 1 163 ? 1.363 -6.772 8.934 1.00 86.81 163 GLY A N 1
ATOM 1223 C CA . GLY A 1 163 ? 1.944 -7.989 9.500 1.00 86.81 163 GLY A CA 1
ATOM 1224 C C . GLY A 1 163 ? 0.961 -8.915 10.202 1.00 86.81 163 GLY A C 1
ATOM 1225 O O . GLY A 1 163 ? -0.244 -8.764 10.085 1.00 86.81 163 GLY A O 1
ATOM 1226 N N . ARG A 1 164 ? 1.485 -9.873 10.976 1.00 89.81 164 ARG A N 1
ATOM 1227 C CA . ARG A 1 164 ? 0.693 -10.905 11.685 1.00 89.81 164 ARG A CA 1
ATOM 1228 C C . ARG A 1 164 ? -0.214 -10.333 12.779 1.00 89.81 164 ARG A C 1
ATOM 1230 O O . ARG A 1 164 ? 0.173 -9.326 13.358 1.00 89.81 164 ARG A O 1
ATOM 1237 N N . PRO A 1 165 ? -1.300 -10.990 13.204 1.00 93.00 165 PRO A N 1
ATOM 1238 C CA . PRO A 1 165 ? -2.155 -10.459 14.265 1.00 93.00 165 PRO A CA 1
ATOM 1239 C C . PRO A 1 165 ? -1.406 -10.171 15.583 1.00 93.00 165 PRO A C 1
ATOM 1241 O O . PRO A 1 165 ? -0.432 -10.842 15.932 1.00 93.00 165 PRO A O 1
ATOM 1244 N N . VAL A 1 166 ? -1.845 -9.150 16.324 1.00 91.75 166 VAL A N 1
ATOM 1245 C CA . VAL A 1 166 ? -1.300 -8.754 17.633 1.00 91.75 166 VAL A CA 1
ATOM 1246 C C . VAL A 1 166 ? -2.291 -9.098 18.724 1.00 91.75 166 VAL A C 1
ATOM 1248 O O . VAL A 1 166 ? -3.427 -8.633 18.701 1.00 91.75 166 VAL A O 1
ATOM 1251 N N . ARG A 1 167 ? -1.851 -9.844 19.735 1.00 92.69 167 ARG A N 1
ATOM 1252 C CA . ARG A 1 167 ? -2.679 -10.110 20.909 1.00 92.69 167 ARG A CA 1
ATOM 1253 C C . ARG A 1 167 ? -2.973 -8.818 21.676 1.00 92.69 167 ARG A C 1
ATOM 1255 O O . ARG A 1 167 ? -2.067 -8.032 21.955 1.00 92.69 167 ARG A O 1
ATOM 1262 N N . VAL A 1 168 ? -4.232 -8.635 22.046 1.00 92.75 168 VAL A N 1
ATOM 1263 C CA . VAL A 1 168 ? -4.727 -7.553 22.896 1.00 92.75 168 VAL A CA 1
ATOM 1264 C C . VAL A 1 168 ? -5.621 -8.128 23.989 1.00 92.75 168 VAL A C 1
ATOM 1266 O O . VAL A 1 168 ? -6.395 -9.055 23.751 1.00 92.75 168 VAL A O 1
ATOM 1269 N N . ASP A 1 169 ? -5.518 -7.584 25.196 1.00 92.06 169 ASP A N 1
ATOM 1270 C CA . ASP A 1 169 ? -6.398 -7.975 26.296 1.00 92.06 169 ASP A CA 1
ATOM 1271 C C . ASP A 1 169 ? -7.780 -7.336 26.121 1.00 92.06 169 ASP A C 1
ATOM 1273 O O . ASP A 1 169 ? -7.896 -6.153 25.778 1.00 92.06 169 ASP A O 1
ATOM 1277 N N . VAL A 1 170 ? -8.832 -8.116 26.382 1.00 91.44 170 VAL A N 1
ATOM 1278 C CA . VAL A 1 170 ? -10.222 -7.640 26.380 1.00 91.44 170 VAL A CA 1
ATOM 1279 C C . VAL A 1 170 ? -10.836 -7.822 27.776 1.00 91.44 170 VAL A C 1
ATOM 1281 O O . VAL A 1 170 ? -10.668 -8.881 28.382 1.00 91.44 170 VAL A O 1
ATOM 1284 N N . PRO A 1 171 ? -11.533 -6.809 28.332 1.00 92.12 171 PRO A N 1
ATOM 1285 C CA . PRO A 1 171 ? -11.882 -5.525 27.717 1.00 92.12 171 PRO A CA 1
ATOM 1286 C C . PRO A 1 171 ? -10.683 -4.573 27.569 1.00 92.12 171 PRO A C 1
ATOM 1288 O O . PRO A 1 171 ? -9.807 -4.519 28.433 1.00 92.12 171 PRO A O 1
ATOM 1291 N N . VAL A 1 172 ? -10.685 -3.767 26.501 1.00 89.69 172 VAL A N 1
ATOM 1292 C CA . VAL A 1 172 ? -9.601 -2.822 26.194 1.00 89.69 172 VAL A CA 1
ATOM 1293 C C . VAL A 1 172 ? -9.621 -1.674 27.199 1.00 89.69 172 VAL A C 1
ATOM 1295 O O . VAL A 1 172 ? -10.612 -0.935 27.339 1.00 89.69 172 VAL A O 1
ATOM 1298 N N . GLN A 1 173 ? -8.491 -1.506 27.880 1.00 87.19 173 GLN A N 1
ATOM 1299 C CA . GLN A 1 173 ? -8.232 -0.428 28.825 1.00 87.19 173 GLN A CA 1
ATOM 1300 C C . GLN A 1 173 ? -7.205 0.520 28.210 1.00 87.19 173 GLN A C 1
ATOM 1302 O O . GLN A 1 173 ? -6.119 0.102 27.827 1.00 87.19 173 GLN A O 1
ATOM 1307 N N . ALA A 1 174 ? -7.534 1.810 28.108 1.00 78.06 174 ALA A N 1
ATOM 1308 C CA . ALA A 1 174 ? -6.618 2.787 27.518 1.00 78.06 174 ALA A CA 1
ATOM 1309 C C . ALA A 1 174 ? -5.274 2.802 28.260 1.00 78.06 174 ALA A C 1
ATOM 1311 O O . ALA A 1 174 ? -4.235 2.823 27.625 1.00 78.06 174 ALA A O 1
ATOM 1312 N N . GLN A 1 175 ? -5.286 2.652 29.587 1.00 78.56 175 GLN A N 1
ATOM 1313 C CA . GLN A 1 175 ? -4.093 2.694 30.436 1.00 78.56 175 GLN A CA 1
ATOM 1314 C C . GLN A 1 175 ? -3.136 1.509 30.242 1.00 78.56 175 GLN A C 1
ATOM 1316 O O . GLN A 1 175 ? -1.980 1.604 30.641 1.00 78.56 175 GLN A O 1
ATOM 1321 N N . THR A 1 176 ? -3.593 0.382 29.682 1.00 75.81 176 THR A N 1
ATOM 1322 C CA . THR A 1 176 ? -2.706 -0.762 29.400 1.00 75.81 176 THR A CA 1
ATOM 1323 C C . THR A 1 176 ? -1.982 -0.604 28.065 1.00 75.81 176 THR A C 1
ATOM 1325 O O . THR A 1 176 ? -0.924 -1.195 27.865 1.00 75.81 176 THR A O 1
ATOM 1328 N N . LEU A 1 177 ? -2.522 0.230 27.172 1.00 74.00 177 LEU A N 1
ATOM 1329 C CA . LEU A 1 177 ? -1.928 0.569 25.881 1.00 74.00 177 LEU A CA 1
ATOM 1330 C C . LEU A 1 177 ? -1.164 1.903 25.947 1.00 74.00 177 LEU A C 1
ATOM 1332 O O . LEU A 1 177 ? -0.086 2.030 25.378 1.00 74.00 177 LEU A O 1
ATOM 1336 N N . GLU A 1 178 ? -1.673 2.892 26.675 1.00 63.34 178 GLU A N 1
ATOM 1337 C CA . GLU A 1 178 ? -1.066 4.208 26.870 1.00 63.34 178 GLU A CA 1
ATOM 1338 C C . GLU A 1 178 ? 0.005 4.147 27.970 1.00 63.34 178 GLU A C 1
ATOM 1340 O O . GLU A 1 178 ? -0.275 3.826 29.121 1.00 63.34 178 GLU A O 1
ATOM 1345 N N . GLY A 1 179 ? 1.256 4.470 27.625 1.00 59.69 179 GLY A N 1
ATOM 1346 C CA . GLY A 1 179 ? 2.371 4.557 28.582 1.00 59.69 179 GLY A CA 1
ATOM 1347 C C . GLY A 1 179 ? 3.306 3.345 28.614 1.00 59.69 179 GLY A C 1
ATOM 1348 O O . GLY A 1 179 ? 4.420 3.456 29.122 1.00 59.69 179 GLY A O 1
ATOM 1349 N N . VAL A 1 180 ? 2.930 2.227 27.988 1.00 63.47 180 VAL A N 1
ATOM 1350 C CA . VAL A 1 180 ? 3.855 1.117 27.721 1.00 63.47 180 VAL A CA 1
ATOM 1351 C C . VAL A 1 180 ? 4.458 1.337 26.337 1.00 63.47 180 VAL A C 1
ATOM 1353 O O . VAL A 1 180 ? 3.983 0.793 25.340 1.00 63.47 180 VAL A O 1
ATOM 1356 N N . ALA A 1 181 ? 5.485 2.188 26.253 1.00 65.06 181 ALA A N 1
ATOM 1357 C CA . ALA A 1 181 ? 6.162 2.512 24.990 1.00 65.06 181 ALA A CA 1
ATOM 1358 C C . ALA A 1 181 ? 6.616 1.259 24.210 1.00 65.06 181 ALA A C 1
ATOM 1360 O O . ALA A 1 181 ? 6.726 1.297 22.988 1.00 65.06 181 ALA A O 1
ATOM 1361 N N . GLU A 1 182 ? 6.817 0.146 24.916 1.00 77.50 182 GLU A N 1
ATOM 1362 C CA . GLU A 1 182 ? 7.260 -1.135 24.367 1.00 77.50 182 GLU A CA 1
ATOM 1363 C C . GLU A 1 182 ? 6.126 -2.061 23.897 1.00 77.50 182 GLU A C 1
ATOM 1365 O O . GLU A 1 182 ? 6.400 -3.133 23.364 1.00 77.50 182 GLU A O 1
ATOM 1370 N N . HIS A 1 183 ? 4.851 -1.684 24.057 1.00 84.88 183 HIS A N 1
ATOM 1371 C CA . HIS A 1 183 ? 3.749 -2.551 23.634 1.00 84.88 183 HIS A CA 1
ATOM 1372 C C . HIS A 1 183 ? 3.728 -2.708 22.096 1.00 84.88 183 HIS A C 1
ATOM 1374 O O . HIS A 1 183 ? 3.744 -1.693 21.393 1.00 84.88 183 HIS A O 1
ATOM 1380 N N . PRO A 1 184 ? 3.600 -3.928 21.534 1.00 86.94 184 PRO A N 1
ATOM 1381 C CA . PRO A 1 184 ? 3.633 -4.145 20.081 1.00 86.94 184 PRO A CA 1
ATOM 1382 C C . PRO A 1 184 ? 2.588 -3.341 19.294 1.00 86.94 184 PRO A C 1
ATOM 1384 O O . PRO A 1 184 ? 2.868 -2.856 18.200 1.00 86.94 184 PRO A O 1
ATOM 1387 N N . VAL A 1 185 ? 1.397 -3.132 19.869 1.00 88.19 185 VAL A N 1
ATOM 1388 C CA . VAL A 1 185 ? 0.360 -2.263 19.274 1.00 88.19 185 VAL A CA 1
ATOM 1389 C C . VAL A 1 185 ? 0.865 -0.829 19.102 1.00 88.19 185 VAL A C 1
ATOM 1391 O O . VAL A 1 185 ? 0.587 -0.213 18.081 1.00 88.19 185 VAL A O 1
ATOM 1394 N N . ASN A 1 186 ? 1.645 -0.301 20.050 1.00 87.69 186 ASN A N 1
ATOM 1395 C CA . ASN A 1 186 ? 2.186 1.057 19.972 1.00 87.69 186 ASN A CA 1
ATOM 1396 C C . ASN A 1 186 ? 3.261 1.195 18.898 1.00 87.69 186 ASN A C 1
ATOM 1398 O O . ASN A 1 186 ? 3.285 2.208 18.197 1.00 87.69 186 ASN A O 1
ATOM 1402 N N . ALA A 1 187 ? 4.131 0.191 18.772 1.00 90.00 187 ALA A N 1
ATOM 1403 C CA . ALA A 1 187 ? 5.130 0.140 17.711 1.00 90.00 187 ALA A CA 1
ATOM 1404 C C . ALA A 1 187 ? 4.443 0.146 16.337 1.00 90.00 187 ALA A C 1
ATOM 1406 O O . ALA A 1 187 ? 4.733 0.997 15.501 1.00 90.00 187 ALA A O 1
ATOM 1407 N N . ARG A 1 188 ? 3.432 -0.707 16.144 1.00 90.06 188 ARG A N 1
ATOM 1408 C CA . ARG A 1 188 ? 2.673 -0.750 14.887 1.00 90.06 188 ARG A CA 1
ATOM 1409 C C . ARG A 1 188 ? 1.841 0.495 14.628 1.00 90.06 188 ARG A C 1
ATOM 1411 O O . ARG A 1 188 ? 1.766 0.930 13.491 1.00 90.06 188 ARG A O 1
ATOM 1418 N N . ALA A 1 189 ? 1.259 1.097 15.660 1.00 90.25 189 ALA A N 1
ATOM 1419 C CA . ALA A 1 189 ? 0.550 2.365 15.529 1.00 90.25 189 ALA A CA 1
ATOM 1420 C C . ALA A 1 189 ? 1.479 3.471 15.018 1.00 90.25 189 ALA A C 1
ATOM 1422 O O . ALA A 1 189 ? 1.121 4.205 14.106 1.00 90.25 189 ALA A O 1
ATOM 1423 N N . LYS A 1 190 ? 2.689 3.565 15.589 1.00 92.06 190 LYS A N 1
ATOM 1424 C CA . LYS A 1 190 ? 3.705 4.522 15.145 1.00 92.06 190 LYS A CA 1
ATOM 1425 C C . LYS A 1 190 ? 4.138 4.243 13.704 1.00 92.06 190 LYS A C 1
ATOM 1427 O O . LYS A 1 190 ? 4.175 5.173 12.907 1.00 92.06 190 LYS A O 1
ATOM 1432 N N . ALA A 1 191 ? 4.429 2.986 13.378 1.00 94.00 191 ALA A N 1
ATOM 1433 C CA . ALA A 1 191 ? 4.785 2.587 12.023 1.00 94.00 191 ALA A CA 1
ATOM 1434 C C . ALA A 1 191 ? 3.674 2.915 11.018 1.00 94.00 191 ALA A C 1
ATOM 1436 O O . ALA A 1 191 ? 3.953 3.483 9.972 1.00 94.00 191 ALA A O 1
ATOM 1437 N N . LEU A 1 192 ? 2.412 2.638 11.357 1.00 94.00 192 LEU A N 1
ATOM 1438 C CA . LEU A 1 192 ? 1.259 2.952 10.517 1.00 94.00 192 LEU A CA 1
ATOM 1439 C C . LEU A 1 192 ? 1.108 4.457 10.284 1.00 94.00 192 LEU A C 1
ATOM 1441 O O . LEU A 1 192 ? 0.808 4.859 9.166 1.00 94.00 192 LEU A O 1
ATOM 1445 N N . SER A 1 193 ? 1.354 5.291 11.302 1.00 93.75 193 SER A N 1
ATOM 1446 C CA . SER A 1 193 ? 1.392 6.744 11.112 1.00 93.75 193 SER A CA 1
ATOM 1447 C C . SER A 1 193 ? 2.469 7.160 10.118 1.00 93.75 193 SER A C 1
ATOM 1449 O O . SER A 1 193 ? 2.192 7.947 9.222 1.00 93.75 193 SER A O 1
ATOM 1451 N N . LEU A 1 194 ? 3.679 6.615 10.251 1.00 95.56 194 LEU A N 1
ATOM 1452 C CA . LEU A 1 194 ? 4.796 6.915 9.353 1.00 95.56 194 LEU A CA 1
ATOM 1453 C C . LEU A 1 194 ? 4.526 6.419 7.928 1.00 95.56 194 LEU A C 1
ATOM 1455 O O . LEU A 1 194 ? 4.764 7.153 6.979 1.00 95.56 194 LEU A O 1
ATOM 1459 N N . ILE A 1 195 ? 3.933 5.236 7.770 1.00 96.00 195 ILE A N 1
ATOM 1460 C CA . ILE A 1 195 ? 3.481 4.725 6.470 1.00 96.00 195 ILE A CA 1
ATOM 1461 C C . ILE A 1 195 ? 2.420 5.649 5.866 1.00 96.00 195 ILE A C 1
ATOM 1463 O O . ILE A 1 195 ? 2.526 6.002 4.700 1.00 96.00 195 ILE A O 1
ATOM 1467 N N . ALA A 1 196 ? 1.423 6.085 6.639 1.00 94.88 196 ALA A N 1
ATOM 1468 C CA . ALA A 1 196 ? 0.387 6.995 6.152 1.00 94.88 196 ALA A CA 1
ATOM 1469 C C . ALA A 1 196 ? 0.960 8.348 5.697 1.00 94.88 196 ALA A C 1
ATOM 1471 O O . ALA A 1 196 ? 0.515 8.892 4.692 1.00 94.88 196 ALA A O 1
ATOM 1472 N N . LEU A 1 197 ? 1.962 8.867 6.410 1.00 94.50 197 LEU A N 1
ATOM 1473 C CA . LEU A 1 197 ? 2.689 10.078 6.025 1.00 94.50 197 LEU A CA 1
ATOM 1474 C C . LEU A 1 197 ? 3.521 9.857 4.759 1.00 94.50 197 LEU A C 1
ATOM 1476 O O . LEU A 1 197 ? 3.485 10.685 3.856 1.00 94.50 197 LEU A O 1
ATOM 1480 N N . GLY A 1 198 ? 4.211 8.719 4.661 1.00 95.12 198 GLY A N 1
ATOM 1481 C CA . GLY A 1 198 ? 4.962 8.354 3.465 1.00 95.12 198 GLY A CA 1
ATOM 1482 C C . GLY A 1 198 ? 4.062 8.203 2.241 1.00 95.12 198 GLY A C 1
ATOM 1483 O O . GLY A 1 198 ? 4.386 8.731 1.187 1.00 95.12 198 GLY A O 1
ATOM 1484 N N . LEU A 1 199 ? 2.887 7.585 2.391 1.00 94.88 199 LEU A N 1
ATOM 1485 C CA . LEU A 1 199 ? 1.866 7.497 1.343 1.00 94.88 199 LEU A CA 1
ATOM 1486 C C . LEU A 1 199 ? 1.319 8.876 0.953 1.00 94.88 199 LEU A C 1
ATOM 1488 O O . LEU A 1 199 ? 1.103 9.121 -0.230 1.00 94.88 199 LEU A O 1
ATOM 1492 N N . ALA A 1 200 ? 1.130 9.779 1.919 1.00 93.06 200 ALA A N 1
ATOM 1493 C CA . ALA A 1 200 ? 0.719 11.152 1.642 1.00 93.06 200 ALA A CA 1
ATOM 1494 C C . ALA A 1 200 ? 1.768 11.901 0.810 1.00 93.06 200 ALA A C 1
ATOM 1496 O O . ALA A 1 200 ? 1.412 12.543 -0.171 1.00 93.06 200 ALA A O 1
ATOM 1497 N N . SER A 1 201 ? 3.052 11.792 1.168 1.00 93.00 201 SER A N 1
ATOM 1498 C CA . SER A 1 201 ? 4.158 12.361 0.388 1.00 93.00 201 SER A CA 1
ATOM 1499 C C . SER A 1 201 ? 4.284 11.715 -0.992 1.00 93.00 201 SER A C 1
ATOM 1501 O O . SER A 1 201 ? 4.492 12.417 -1.978 1.00 93.00 201 SER A O 1
ATOM 1503 N N . TYR A 1 202 ? 4.101 10.395 -1.075 1.00 93.81 202 TYR A N 1
ATOM 1504 C CA . TYR A 1 202 ? 4.167 9.646 -2.328 1.00 93.81 202 TYR A CA 1
ATOM 1505 C C . TYR A 1 202 ? 3.075 10.093 -3.304 1.00 93.81 202 TYR A C 1
ATOM 1507 O O . TYR A 1 202 ? 3.362 10.314 -4.471 1.00 93.81 202 TYR A O 1
ATOM 1515 N N . ALA A 1 203 ? 1.839 10.287 -2.830 1.00 91.31 203 ALA A N 1
ATOM 1516 C CA . ALA A 1 203 ? 0.706 10.739 -3.647 1.00 91.31 203 ALA A CA 1
ATOM 1517 C C . ALA A 1 203 ? 0.876 12.156 -4.242 1.00 91.31 203 ALA A C 1
ATOM 1519 O O . ALA A 1 203 ? 0.009 12.637 -4.969 1.00 91.31 203 ALA A O 1
ATOM 1520 N N . LEU A 1 204 ? 1.958 12.850 -3.890 1.00 89.75 204 LEU A N 1
ATOM 1521 C CA . LEU A 1 204 ? 2.293 14.203 -4.335 1.00 89.75 204 LEU A CA 1
ATOM 1522 C C . LEU A 1 204 ? 3.643 14.249 -5.044 1.00 89.75 204 LEU A C 1
ATOM 1524 O O . LEU A 1 204 ? 4.219 15.328 -5.190 1.00 89.75 204 LEU A O 1
ATOM 1528 N N . ASP A 1 205 ? 4.167 13.080 -5.401 1.00 92.00 205 ASP A N 1
ATOM 1529 C CA . ASP A 1 205 ? 5.449 12.893 -6.068 1.00 92.00 205 ASP A CA 1
ATOM 1530 C C . ASP A 1 205 ? 6.663 13.388 -5.249 1.00 92.00 205 ASP A C 1
ATOM 1532 O O . ASP A 1 205 ? 7.765 13.543 -5.781 1.00 92.00 205 ASP A O 1
ATOM 1536 N N . ASP A 1 206 ? 6.512 13.602 -3.932 1.00 93.38 206 ASP A N 1
ATOM 1537 C CA . ASP A 1 206 ? 7.632 13.877 -3.021 1.00 93.38 206 ASP A CA 1
ATOM 1538 C C . ASP A 1 206 ? 8.253 12.558 -2.546 1.00 93.38 206 ASP A C 1
ATOM 1540 O O . ASP A 1 206 ? 8.157 12.144 -1.384 1.00 93.38 206 ASP A O 1
ATOM 1544 N N . TYR A 1 207 ? 8.873 11.859 -3.497 1.00 95.19 207 TYR A N 1
ATOM 1545 C CA . TYR A 1 207 ? 9.429 10.525 -3.290 1.00 95.19 207 TYR A CA 1
ATOM 1546 C C . TYR A 1 207 ? 10.581 10.509 -2.277 1.00 95.19 207 TYR A C 1
ATOM 1548 O O . TYR A 1 207 ? 10.739 9.528 -1.552 1.00 95.19 207 TYR A O 1
ATOM 1556 N N . HIS A 1 208 ? 11.335 11.606 -2.147 1.00 96.31 208 HIS A N 1
ATOM 1557 C CA . HIS A 1 208 ? 12.367 11.741 -1.117 1.00 96.31 208 HIS A CA 1
ATOM 1558 C C . HIS A 1 208 ? 11.762 11.770 0.289 1.00 96.31 208 HIS A C 1
ATOM 1560 O O . HIS A 1 208 ? 12.228 11.061 1.184 1.00 96.31 208 HIS A O 1
ATOM 1566 N N . GLN A 1 209 ? 10.716 12.574 0.499 1.00 95.44 209 GLN A N 1
ATOM 1567 C CA . GLN A 1 209 ? 10.054 12.643 1.796 1.00 95.44 209 GLN A CA 1
ATOM 1568 C C . GLN A 1 209 ? 9.290 11.350 2.108 1.00 95.44 209 GLN A C 1
ATOM 1570 O O . GLN A 1 209 ? 9.306 10.897 3.257 1.00 95.44 209 GLN A O 1
ATOM 1575 N N . ALA A 1 210 ? 8.673 10.731 1.094 1.00 95.62 210 ALA A N 1
ATOM 1576 C CA . ALA A 1 210 ? 8.026 9.429 1.218 1.00 95.62 210 ALA A CA 1
ATOM 1577 C C . ALA A 1 210 ? 9.017 8.359 1.691 1.00 95.62 210 ALA A C 1
ATOM 1579 O O . ALA A 1 210 ? 8.769 7.691 2.697 1.00 95.62 210 ALA A O 1
ATOM 1580 N N . PHE A 1 211 ? 10.171 8.269 1.024 1.00 97.50 211 PHE A N 1
ATOM 1581 C CA . PHE A 1 211 ? 11.260 7.372 1.392 1.00 97.50 211 PHE A CA 1
ATOM 1582 C C . PHE A 1 211 ? 11.701 7.578 2.844 1.00 97.50 211 PHE A C 1
ATOM 1584 O O . PHE A 1 211 ? 11.734 6.624 3.618 1.00 97.50 211 PHE A O 1
ATOM 1591 N N . ALA A 1 212 ? 11.945 8.827 3.256 1.00 97.06 212 ALA A N 1
ATOM 1592 C CA . ALA A 1 212 ? 12.360 9.139 4.624 1.00 97.06 212 ALA A CA 1
ATOM 1593 C C . ALA A 1 212 ? 11.324 8.700 5.678 1.00 97.06 212 ALA A C 1
ATOM 1595 O O . ALA A 1 212 ? 11.686 8.229 6.759 1.00 97.06 212 ALA A O 1
ATOM 1596 N N . TYR A 1 213 ? 10.025 8.820 5.383 1.00 97.06 213 TYR A N 1
ATOM 1597 C CA . TYR A 1 213 ? 8.981 8.331 6.285 1.00 97.06 213 TYR A CA 1
ATOM 1598 C C . TYR A 1 213 ? 8.907 6.804 6.333 1.00 97.06 213 TYR A C 1
ATOM 1600 O O . TYR A 1 213 ? 8.728 6.245 7.417 1.00 97.06 213 TYR A O 1
ATOM 1608 N N . PHE A 1 214 ? 9.073 6.120 5.200 1.00 97.88 214 PHE A N 1
ATOM 1609 C CA . PHE A 1 214 ? 9.129 4.659 5.172 1.00 97.88 214 PHE A CA 1
ATOM 1610 C C . PHE A 1 214 ? 10.372 4.123 5.895 1.00 97.88 214 PHE A C 1
ATOM 1612 O O . PHE A 1 214 ? 10.261 3.169 6.665 1.00 97.88 214 PHE A O 1
ATOM 1619 N N . GLU A 1 215 ? 11.520 4.786 5.763 1.00 98.12 215 GLU A N 1
ATOM 1620 C CA . GLU A 1 215 ? 12.740 4.455 6.503 1.00 98.12 215 GLU A CA 1
ATOM 1621 C C . GLU A 1 215 ? 12.527 4.645 8.013 1.00 98.12 215 GLU A C 1
ATOM 1623 O O . GLU A 1 215 ? 12.819 3.760 8.819 1.00 98.12 215 GLU A O 1
ATOM 1628 N N . ALA A 1 216 ? 11.917 5.759 8.423 1.00 96.94 216 ALA A N 1
ATOM 1629 C CA . ALA A 1 216 ? 11.559 5.968 9.821 1.00 96.94 216 ALA A CA 1
ATOM 1630 C C . ALA A 1 216 ? 10.568 4.905 10.336 1.00 96.94 216 ALA A C 1
ATOM 1632 O O . ALA A 1 216 ? 10.623 4.523 11.512 1.00 96.94 216 ALA A O 1
ATOM 1633 N N . ALA A 1 217 ? 9.651 4.426 9.483 1.00 96.38 217 ALA A N 1
ATOM 1634 C CA . ALA A 1 217 ? 8.730 3.346 9.823 1.00 96.38 217 ALA A CA 1
ATOM 1635 C C . ALA A 1 217 ? 9.493 2.038 10.071 1.00 96.38 217 ALA A C 1
ATOM 1637 O O . ALA A 1 217 ? 9.257 1.401 11.101 1.00 96.38 217 ALA A O 1
ATOM 1638 N N . GLU A 1 218 ? 10.440 1.685 9.195 1.00 96.75 218 GLU A N 1
ATOM 1639 C CA . GLU A 1 218 ? 11.345 0.537 9.350 1.00 96.75 218 GLU A CA 1
ATOM 1640 C C . GLU A 1 218 ? 12.060 0.594 10.707 1.00 96.75 218 GLU A C 1
ATOM 1642 O O . GLU A 1 218 ? 12.017 -0.365 11.484 1.00 96.75 218 GLU A O 1
ATOM 1647 N N . GLN A 1 219 ? 12.598 1.760 11.057 1.00 96.25 219 GLN A N 1
ATOM 1648 C CA . GLN A 1 219 ? 13.364 1.981 12.285 1.00 96.25 219 GLN A CA 1
ATOM 1649 C C . GLN A 1 219 ? 12.500 2.057 13.557 1.00 96.25 219 GLN A C 1
ATOM 1651 O O . GLN A 1 219 ? 13.004 2.359 14.645 1.00 96.25 219 GLN A O 1
ATOM 1656 N N . THR A 1 220 ? 11.190 1.797 13.470 1.00 94.69 220 THR A N 1
ATOM 1657 C CA . THR A 1 220 ? 10.300 1.843 14.632 1.00 94.69 220 THR A CA 1
ATOM 1658 C C . THR A 1 220 ? 10.733 0.821 15.694 1.00 94.69 220 THR A C 1
ATOM 1660 O O . THR A 1 220 ? 10.701 -0.388 15.443 1.00 94.69 220 THR A O 1
ATOM 1663 N N . PRO A 1 221 ? 11.093 1.268 16.917 1.00 91.81 221 PRO A N 1
ATOM 1664 C CA . PRO A 1 221 ? 11.520 0.361 17.974 1.00 91.81 221 PRO A CA 1
ATOM 1665 C C . PRO A 1 221 ? 10.423 -0.637 18.337 1.00 91.81 221 PRO A C 1
ATOM 1667 O O . PRO A 1 221 ? 9.240 -0.294 18.349 1.00 91.81 221 PRO A O 1
ATOM 1670 N N . ASN A 1 222 ? 10.826 -1.856 18.700 1.00 88.94 222 ASN A N 1
ATOM 1671 C CA . ASN A 1 222 ? 9.925 -2.931 19.131 1.00 88.94 222 ASN A CA 1
ATOM 1672 C C . ASN A 1 222 ? 8.917 -3.391 18.062 1.00 88.94 222 ASN A C 1
ATOM 1674 O O . ASN A 1 222 ? 7.925 -4.038 18.399 1.00 88.94 222 ASN A O 1
ATOM 1678 N N . TRP A 1 223 ? 9.175 -3.103 16.782 1.00 90.81 223 TRP A N 1
ATOM 1679 C CA . TRP A 1 223 ? 8.479 -3.730 15.663 1.00 90.81 223 TRP A CA 1
ATOM 1680 C C . TRP A 1 223 ? 9.351 -4.850 15.068 1.00 90.81 223 TRP A C 1
ATOM 1682 O O . TRP A 1 223 ? 10.354 -4.558 14.415 1.00 90.81 223 TRP A O 1
ATOM 1692 N N . PRO A 1 224 ? 9.035 -6.136 15.318 1.00 87.31 224 PRO A N 1
ATOM 1693 C CA . PRO A 1 224 ? 9.850 -7.238 14.813 1.00 87.31 224 PRO A CA 1
ATOM 1694 C C . PRO A 1 224 ? 9.842 -7.309 13.284 1.00 87.31 224 PRO A C 1
ATOM 1696 O O . PRO A 1 224 ? 8.803 -7.095 12.665 1.00 87.31 224 PRO A O 1
ATOM 1699 N N . THR A 1 225 ? 10.963 -7.708 12.678 1.00 85.75 225 THR A N 1
ATOM 1700 C CA . THR A 1 225 ? 11.079 -7.872 11.217 1.00 85.75 225 THR A CA 1
ATOM 1701 C C . THR A 1 225 ? 10.041 -8.833 10.640 1.00 85.75 225 THR A C 1
ATOM 1703 O O . THR A 1 225 ? 9.442 -8.554 9.613 1.00 85.75 225 THR A O 1
ATOM 1706 N N . SER A 1 226 ? 9.727 -9.918 11.350 1.00 79.56 226 SER A N 1
ATOM 1707 C CA . SER A 1 226 ? 8.720 -10.906 10.933 1.00 79.56 226 SER A CA 1
ATOM 1708 C C . SER A 1 226 ? 7.264 -10.479 11.172 1.00 79.56 226 SER A C 1
ATOM 1710 O O . SER A 1 226 ? 6.350 -11.304 11.087 1.00 79.56 226 SER A O 1
ATOM 1712 N N . ALA A 1 227 ? 7.030 -9.220 11.546 1.00 86.62 227 ALA A N 1
ATOM 1713 C CA . ALA A 1 227 ? 5.724 -8.711 11.940 1.00 86.62 227 ALA A CA 1
ATOM 1714 C C . ALA A 1 227 ? 5.175 -7.666 10.959 1.00 86.62 227 ALA A C 1
ATOM 1716 O O . ALA A 1 227 ? 4.543 -6.711 11.413 1.00 86.62 227 ALA A O 1
ATOM 1717 N N . GLY A 1 228 ? 5.369 -7.850 9.648 1.00 87.12 228 GLY A N 1
ATOM 1718 C CA . GLY A 1 228 ? 4.812 -6.971 8.614 1.00 87.12 228 GLY A CA 1
ATOM 1719 C C . GLY A 1 228 ? 5.792 -5.983 8.000 1.00 87.12 228 GLY A C 1
ATOM 1720 O O . GLY A 1 228 ? 5.349 -5.045 7.340 1.00 87.12 228 GLY A O 1
ATOM 1721 N N . LYS A 1 229 ? 7.100 -6.127 8.256 1.00 93.75 229 LYS A N 1
ATOM 1722 C CA . LYS A 1 229 ? 8.096 -5.212 7.681 1.00 93.75 229 LYS A CA 1
ATOM 1723 C C . LYS A 1 229 ? 8.298 -5.430 6.183 1.00 93.75 229 LYS A C 1
ATOM 1725 O O . LYS A 1 229 ? 8.749 -4.504 5.523 1.00 93.75 229 LYS A O 1
ATOM 1730 N N . GLU A 1 230 ? 7.910 -6.580 5.633 1.00 95.25 230 GLU A N 1
ATOM 1731 C CA . GLU A 1 230 ? 7.925 -6.844 4.190 1.00 95.25 230 GLU A CA 1
ATOM 1732 C C . GLU A 1 230 ? 7.197 -5.750 3.395 1.00 95.25 230 GLU A C 1
ATOM 1734 O O . GLU A 1 230 ? 7.682 -5.308 2.358 1.00 95.25 230 GLU A O 1
ATOM 1739 N N . LEU A 1 231 ? 6.087 -5.226 3.927 1.00 95.00 231 LEU A N 1
ATOM 1740 C CA . LEU A 1 231 ? 5.359 -4.106 3.335 1.00 95.00 231 LEU A CA 1
ATOM 1741 C C . LEU A 1 231 ? 6.175 -2.805 3.343 1.00 95.00 231 LEU A C 1
ATOM 1743 O O . LEU A 1 231 ? 6.102 -2.033 2.395 1.00 95.00 231 LEU A O 1
ATOM 1747 N N . VAL A 1 232 ? 6.939 -2.537 4.403 1.00 96.81 232 VAL A N 1
ATOM 1748 C CA . VAL A 1 232 ? 7.781 -1.331 4.467 1.00 96.81 232 VAL A CA 1
ATOM 1749 C C . VAL A 1 232 ? 8.888 -1.405 3.433 1.00 96.81 232 VAL A C 1
ATOM 1751 O O . VAL A 1 232 ? 9.148 -0.419 2.756 1.00 96.81 232 VAL A O 1
ATOM 1754 N N . TYR A 1 233 ? 9.495 -2.577 3.271 1.00 97.75 233 TYR A N 1
ATOM 1755 C CA . TYR A 1 233 ? 10.506 -2.785 2.244 1.00 97.75 233 TYR A CA 1
ATOM 1756 C C . TYR A 1 233 ? 9.915 -2.701 0.830 1.00 97.75 233 TYR A C 1
ATOM 1758 O O . TYR A 1 233 ? 10.522 -2.077 -0.031 1.00 97.75 233 TYR A O 1
ATOM 1766 N N . LEU A 1 234 ? 8.692 -3.192 0.601 1.00 96.62 234 LEU A N 1
ATOM 1767 C CA . LEU A 1 234 ? 7.960 -2.922 -0.644 1.00 96.62 234 LEU A CA 1
ATOM 1768 C C . LEU A 1 234 ? 7.791 -1.410 -0.887 1.00 96.62 234 LEU A C 1
ATOM 1770 O O . LEU A 1 234 ? 8.038 -0.933 -1.990 1.00 96.62 234 LEU A O 1
ATOM 1774 N N . LEU A 1 235 ? 7.380 -0.649 0.132 1.00 97.38 235 LEU A N 1
ATOM 1775 C CA . LEU A 1 235 ? 7.181 0.801 0.028 1.00 97.38 235 LEU A CA 1
ATOM 1776 C C . LEU A 1 235 ? 8.494 1.552 -0.245 1.00 97.38 235 LEU A C 1
ATOM 1778 O O . LEU A 1 235 ? 8.507 2.471 -1.062 1.00 97.38 235 LEU A O 1
ATOM 1782 N N . LEU A 1 236 ? 9.590 1.141 0.400 1.00 98.31 236 LEU A N 1
ATOM 1783 C CA . LEU A 1 236 ? 10.933 1.665 0.152 1.00 98.31 236 LEU A CA 1
ATOM 1784 C C . LEU A 1 236 ? 11.389 1.361 -1.279 1.00 98.31 236 LEU A C 1
ATOM 1786 O O . LEU A 1 236 ? 11.786 2.282 -1.986 1.00 98.31 236 LEU A O 1
ATOM 1790 N N . GLY A 1 237 ? 11.234 0.117 -1.745 1.00 97.81 237 GLY A N 1
ATOM 1791 C CA . GLY A 1 237 ? 11.558 -0.271 -3.120 1.00 97.81 237 GLY A CA 1
ATOM 1792 C C . GLY A 1 237 ? 10.760 0.517 -4.162 1.00 97.81 237 GLY A C 1
ATOM 1793 O O . GLY A 1 237 ? 11.328 1.013 -5.139 1.00 97.81 237 GLY A O 1
ATOM 1794 N N . ASN A 1 238 ? 9.463 0.728 -3.920 1.00 96.38 238 ASN A N 1
ATOM 1795 C CA . ASN A 1 238 ? 8.612 1.538 -4.791 1.00 96.38 238 ASN A CA 1
ATOM 1796 C C . ASN A 1 238 ? 9.030 3.017 -4.790 1.00 96.38 238 ASN A C 1
ATOM 1798 O O . ASN A 1 238 ? 8.984 3.660 -5.836 1.00 96.38 238 ASN A O 1
ATOM 1802 N N . ALA A 1 239 ? 9.422 3.575 -3.640 1.00 97.12 239 ALA A N 1
ATOM 1803 C CA . ALA A 1 239 ? 9.905 4.953 -3.549 1.00 97.12 239 ALA A CA 1
ATOM 1804 C C . ALA A 1 239 ? 11.259 5.125 -4.257 1.00 97.12 239 ALA A C 1
ATOM 1806 O O . ALA A 1 239 ? 11.399 6.048 -5.058 1.00 97.12 239 ALA A O 1
ATOM 1807 N N . SER A 1 240 ? 12.213 4.209 -4.055 1.00 97.69 240 SER A N 1
ATOM 1808 C CA . SER A 1 240 ? 13.491 4.206 -4.780 1.00 97.69 240 SER A CA 1
ATOM 1809 C C . SER A 1 240 ? 13.280 4.042 -6.287 1.00 97.69 240 SER A C 1
ATOM 1811 O O . SER A 1 240 ? 13.856 4.790 -7.067 1.00 97.69 240 SER A O 1
ATOM 1813 N N . SER A 1 241 ? 12.363 3.174 -6.725 1.00 95.75 241 SER A N 1
ATOM 1814 C CA . SER A 1 241 ? 12.032 3.033 -8.154 1.00 95.75 241 SER A CA 1
ATOM 1815 C C . SER A 1 241 ? 11.535 4.351 -8.771 1.00 95.75 241 SER A C 1
ATOM 1817 O O . SER A 1 241 ? 11.906 4.690 -9.895 1.00 95.75 241 SER A O 1
ATOM 1819 N N . GLN A 1 242 ? 10.736 5.137 -8.040 1.00 95.06 242 GLN A N 1
ATOM 1820 C CA . GLN A 1 242 ? 10.300 6.455 -8.517 1.00 95.06 242 GLN A CA 1
ATOM 1821 C C . GLN A 1 242 ? 11.409 7.505 -8.466 1.00 95.06 242 GLN A C 1
ATOM 1823 O O . GLN A 1 242 ? 11.515 8.343 -9.365 1.00 95.06 242 GLN A O 1
ATOM 1828 N N . LEU A 1 243 ? 12.279 7.458 -7.455 1.00 96.12 243 LEU A N 1
ATOM 1829 C CA . LEU A 1 243 ? 13.477 8.295 -7.416 1.00 96.12 243 LEU A CA 1
ATOM 1830 C C . LEU A 1 243 ? 14.377 8.006 -8.620 1.00 96.12 243 LEU A C 1
ATOM 1832 O O . LEU A 1 243 ? 14.807 8.950 -9.279 1.00 96.12 243 LEU A O 1
ATOM 1836 N N . ALA A 1 244 ? 14.575 6.740 -8.993 1.00 95.19 244 ALA A N 1
ATOM 1837 C CA . ALA A 1 244 ? 15.289 6.368 -10.213 1.00 95.19 244 ALA A CA 1
ATOM 1838 C C . ALA A 1 244 ? 14.622 6.960 -11.463 1.00 95.19 244 ALA A C 1
ATOM 1840 O O . ALA A 1 244 ? 15.287 7.563 -12.304 1.00 95.19 244 ALA A O 1
ATOM 1841 N N . ALA A 1 245 ? 13.296 6.846 -11.577 1.00 92.06 245 ALA A N 1
ATOM 1842 C CA . ALA A 1 245 ? 12.555 7.339 -12.737 1.00 92.06 245 ALA A CA 1
ATOM 1843 C C . ALA A 1 245 ? 12.602 8.872 -12.881 1.00 92.06 245 ALA A C 1
ATOM 1845 O O . ALA A 1 245 ? 12.680 9.384 -14.001 1.00 92.06 245 ALA A O 1
ATOM 1846 N N . THR A 1 246 ? 12.565 9.600 -11.763 1.00 93.62 246 THR A N 1
ATOM 1847 C CA . THR A 1 246 ? 12.514 11.072 -11.737 1.00 93.62 246 THR A CA 1
ATOM 1848 C C . THR A 1 246 ? 13.890 11.731 -11.782 1.00 93.62 246 THR A C 1
ATOM 1850 O O . THR A 1 246 ? 14.042 12.783 -12.403 1.00 93.62 246 THR A O 1
ATOM 1853 N N . THR A 1 247 ? 14.898 11.122 -11.155 1.00 94.62 247 THR A N 1
ATOM 1854 C CA . THR A 1 247 ? 16.278 11.637 -11.126 1.00 94.62 247 THR A CA 1
ATOM 1855 C C . THR A 1 247 ? 17.151 11.075 -12.243 1.00 94.62 247 THR A C 1
ATOM 1857 O O . THR A 1 247 ? 18.189 11.660 -12.539 1.00 94.62 247 THR A O 1
ATOM 1860 N N . LEU A 1 248 ? 16.713 9.981 -12.879 1.00 93.12 248 LEU A N 1
ATOM 1861 C CA . LEU A 1 248 ? 17.465 9.205 -13.872 1.00 93.12 248 LEU A CA 1
ATOM 1862 C C . LEU A 1 248 ? 18.764 8.592 -13.319 1.00 93.12 248 LEU A C 1
ATOM 1864 O O . LEU A 1 248 ? 19.638 8.208 -14.094 1.00 93.12 248 LEU A O 1
ATOM 1868 N N . ASP A 1 249 ? 18.883 8.465 -11.995 1.00 92.62 249 ASP A N 1
ATOM 1869 C CA . ASP A 1 249 ? 20.028 7.848 -11.328 1.00 92.62 249 ASP A CA 1
ATOM 1870 C C . ASP A 1 249 ? 19.792 6.343 -11.124 1.00 92.62 249 ASP A C 1
ATOM 1872 O O . ASP A 1 249 ? 18.886 5.922 -10.398 1.00 92.62 249 ASP A O 1
ATOM 1876 N N . SER A 1 250 ? 20.627 5.521 -11.765 1.00 90.88 250 SER A N 1
ATOM 1877 C CA . SER A 1 250 ? 20.542 4.061 -11.681 1.00 90.88 250 SER A CA 1
ATOM 1878 C C . SER A 1 250 ? 20.852 3.517 -10.284 1.00 90.88 250 SER A C 1
ATOM 1880 O O . SER A 1 250 ? 20.439 2.402 -9.984 1.00 90.88 250 SER A O 1
ATOM 1882 N N . ALA A 1 251 ? 21.519 4.285 -9.414 1.00 94.88 251 ALA A N 1
ATOM 1883 C CA . ALA A 1 251 ? 21.796 3.858 -8.042 1.00 94.88 251 ALA A CA 1
ATOM 1884 C C . ALA A 1 251 ? 20.506 3.589 -7.247 1.00 94.88 251 ALA A C 1
ATOM 1886 O O . ALA A 1 251 ? 20.473 2.690 -6.410 1.00 94.88 251 ALA A O 1
ATOM 1887 N N . TYR A 1 252 ? 19.423 4.312 -7.547 1.00 96.94 252 TYR A N 1
ATOM 1888 C CA . TYR A 1 252 ? 18.123 4.058 -6.929 1.00 96.94 252 TYR A CA 1
ATOM 1889 C C . TYR A 1 252 ? 17.444 2.784 -7.456 1.00 96.94 252 TYR A C 1
ATOM 1891 O O . TYR A 1 252 ? 16.594 2.227 -6.766 1.00 96.94 252 TYR A O 1
ATOM 1899 N N . VAL A 1 253 ? 17.805 2.296 -8.650 1.00 96.88 253 VAL A N 1
ATOM 1900 C CA . VAL A 1 253 ? 17.316 0.996 -9.146 1.00 96.88 253 VAL A CA 1
ATOM 1901 C C . VAL A 1 253 ? 17.956 -0.137 -8.348 1.00 96.88 253 VAL A C 1
ATOM 1903 O O . VAL A 1 253 ? 17.251 -1.047 -7.919 1.00 96.88 253 VAL A O 1
ATOM 1906 N N . ASP A 1 254 ? 19.267 -0.052 -8.103 1.00 96.50 254 ASP A N 1
ATOM 1907 C CA . ASP A 1 254 ? 19.984 -1.018 -7.264 1.00 96.50 254 ASP A CA 1
ATOM 1908 C C . ASP A 1 254 ? 19.412 -1.031 -5.836 1.00 96.50 254 ASP A C 1
ATOM 1910 O O . ASP A 1 254 ? 19.095 -2.088 -5.295 1.00 96.50 254 ASP A O 1
ATOM 1914 N N . GLU A 1 255 ? 19.178 0.149 -5.255 1.00 98.00 255 GLU A N 1
ATOM 1915 C CA . GLU A 1 255 ? 18.559 0.273 -3.932 1.00 98.00 255 GLU A CA 1
ATOM 1916 C C . GLU A 1 255 ? 17.129 -0.300 -3.901 1.00 98.00 255 GLU A C 1
ATOM 1918 O O . GLU A 1 255 ? 16.745 -0.985 -2.950 1.00 98.00 255 GLU A O 1
ATOM 1923 N N . ALA A 1 256 ? 16.335 -0.077 -4.955 1.00 98.12 256 ALA A N 1
ATOM 1924 C CA . ALA A 1 256 ? 15.004 -0.664 -5.055 1.00 98.12 256 ALA A CA 1
ATOM 1925 C C . ALA A 1 256 ? 15.052 -2.200 -5.051 1.00 98.12 256 ALA A C 1
ATOM 1927 O O . ALA A 1 256 ? 14.261 -2.835 -4.351 1.00 98.12 256 ALA A O 1
ATOM 1928 N N . LEU A 1 257 ? 15.989 -2.793 -5.800 1.00 98.38 257 LEU A N 1
ATOM 1929 C CA . LEU A 1 257 ? 16.197 -4.241 -5.847 1.00 98.38 257 LEU A CA 1
ATOM 1930 C C . LEU A 1 257 ? 16.570 -4.808 -4.472 1.00 98.38 257 LEU A C 1
ATOM 1932 O O . LEU A 1 257 ? 15.956 -5.789 -4.051 1.00 98.38 257 LEU A O 1
ATOM 1936 N N . ASP A 1 258 ? 17.485 -4.159 -3.746 1.00 98.56 258 ASP A N 1
ATOM 1937 C CA . ASP A 1 258 ? 17.877 -4.561 -2.387 1.00 98.56 258 ASP A CA 1
ATOM 1938 C C . ASP A 1 258 ? 16.671 -4.580 -1.428 1.00 98.56 258 ASP A C 1
ATOM 1940 O O . ASP A 1 258 ? 16.511 -5.493 -0.605 1.00 98.56 258 ASP A O 1
ATOM 1944 N N . TYR A 1 259 ? 15.774 -3.596 -1.542 1.00 98.56 259 TYR A N 1
ATOM 1945 C CA . TYR A 1 259 ? 14.562 -3.555 -0.729 1.00 98.56 259 TYR A CA 1
ATOM 1946 C C . TYR A 1 259 ? 13.539 -4.620 -1.117 1.00 98.56 259 TYR A C 1
ATOM 1948 O O . TYR A 1 259 ? 12.982 -5.268 -0.226 1.00 98.56 259 TYR A O 1
ATOM 1956 N N . TYR A 1 260 ? 13.302 -4.862 -2.407 1.00 98.31 260 TYR A N 1
ATOM 1957 C CA . TYR A 1 260 ? 12.420 -5.957 -2.811 1.00 98.31 260 TYR A CA 1
ATOM 1958 C C . TYR A 1 260 ? 12.976 -7.313 -2.375 1.00 98.31 260 TYR A C 1
ATOM 1960 O O . TYR A 1 260 ? 12.216 -8.140 -1.874 1.00 98.31 260 TYR A O 1
ATOM 1968 N N . ASP A 1 261 ? 14.288 -7.523 -2.472 1.00 98.44 261 ASP A N 1
ATOM 1969 C CA . ASP A 1 261 ? 14.933 -8.741 -1.982 1.00 98.44 261 ASP A CA 1
ATOM 1970 C C . ASP A 1 261 ? 14.757 -8.902 -0.473 1.00 98.44 261 ASP A C 1
ATOM 1972 O O . ASP A 1 261 ? 14.334 -9.963 -0.017 1.00 98.44 261 ASP A O 1
ATOM 1976 N N . THR A 1 262 ? 14.934 -7.830 0.301 1.00 97.94 262 THR A N 1
ATOM 1977 C CA . THR A 1 262 ? 14.667 -7.851 1.748 1.00 97.94 262 THR A CA 1
ATOM 1978 C C . THR A 1 262 ? 13.198 -8.185 2.056 1.00 97.94 262 THR A C 1
ATOM 1980 O O . THR A 1 262 ? 12.907 -8.939 2.988 1.00 97.94 262 THR A O 1
ATOM 1983 N N . ALA A 1 263 ? 12.244 -7.670 1.271 1.00 96.75 263 ALA A N 1
ATOM 1984 C CA . ALA A 1 263 ? 10.833 -8.024 1.421 1.00 96.75 263 ALA A CA 1
ATOM 1985 C C . ALA A 1 263 ? 10.589 -9.521 1.151 1.00 96.75 263 ALA A C 1
ATOM 1987 O O . ALA A 1 263 ? 9.858 -10.172 1.902 1.00 96.75 263 ALA A O 1
ATOM 1988 N N . LEU A 1 264 ? 11.232 -10.072 0.119 1.00 96.75 264 LEU A N 1
ATOM 1989 C CA . LEU A 1 264 ? 11.113 -11.473 -0.294 1.00 96.75 264 LEU A CA 1
ATOM 1990 C C . LEU A 1 264 ? 11.850 -12.443 0.640 1.00 96.75 264 LEU A C 1
ATOM 1992 O O . LEU A 1 264 ? 11.427 -13.586 0.795 1.00 96.75 264 LEU A O 1
ATOM 1996 N N . GLU A 1 265 ? 12.903 -12.004 1.329 1.00 96.94 265 GLU A N 1
ATOM 1997 C CA . GLU A 1 265 ? 13.526 -12.780 2.407 1.00 96.94 265 GLU A CA 1
ATOM 1998 C C . GLU A 1 265 ? 12.563 -13.001 3.585 1.00 96.94 265 GLU A C 1
ATOM 2000 O O . GLU A 1 265 ? 12.592 -14.050 4.235 1.00 96.94 265 GLU A O 1
ATOM 2005 N N . ILE A 1 266 ? 11.693 -12.023 3.858 1.00 95.06 266 ILE A N 1
ATOM 2006 C CA . ILE A 1 266 ? 10.687 -12.094 4.924 1.00 95.06 266 ILE A CA 1
ATOM 2007 C C . ILE A 1 266 ? 9.453 -12.875 4.459 1.00 95.06 266 ILE A C 1
ATOM 2009 O O . ILE A 1 266 ? 8.937 -13.711 5.208 1.00 95.06 266 ILE A O 1
ATOM 2013 N N . ALA A 1 267 ? 8.988 -12.604 3.238 1.00 94.56 267 ALA A N 1
ATOM 2014 C CA . ALA A 1 267 ? 7.806 -13.201 2.628 1.00 94.56 267 ALA A CA 1
ATOM 2015 C C . ALA A 1 267 ? 8.107 -13.621 1.170 1.00 94.56 267 ALA A C 1
ATOM 2017 O O . ALA A 1 267 ? 7.890 -12.836 0.245 1.00 94.56 267 ALA A O 1
ATOM 2018 N N . PRO A 1 268 ? 8.602 -14.856 0.943 1.00 95.62 268 PRO A N 1
ATOM 2019 C CA . PRO A 1 268 ? 9.051 -15.311 -0.381 1.00 95.62 268 PRO A CA 1
ATOM 2020 C C . PRO A 1 268 ? 7.970 -15.344 -1.467 1.00 95.62 268 PRO A C 1
ATOM 2022 O O . PRO A 1 268 ? 8.285 -15.313 -2.652 1.00 95.62 268 PRO A O 1
ATOM 2025 N N . ASP A 1 269 ? 6.704 -15.427 -1.068 1.00 94.44 269 ASP A N 1
ATOM 2026 C CA . ASP A 1 269 ? 5.518 -15.426 -1.922 1.00 94.44 269 ASP A CA 1
ATOM 2027 C C . ASP A 1 269 ? 4.836 -14.049 -1.976 1.00 94.44 269 ASP A C 1
ATOM 2029 O O . ASP A 1 269 ? 3.667 -13.933 -2.346 1.00 94.44 269 ASP A O 1
ATOM 2033 N N . PHE A 1 270 ? 5.542 -12.974 -1.611 1.00 94.44 270 PHE A N 1
ATOM 2034 C CA . PHE A 1 270 ? 4.969 -11.636 -1.639 1.00 94.44 270 PHE A CA 1
ATOM 2035 C C . PHE A 1 270 ? 4.879 -11.105 -3.076 1.00 94.44 270 PHE A C 1
ATOM 2037 O O . PHE A 1 270 ? 5.754 -10.383 -3.553 1.00 94.44 270 PHE A O 1
ATOM 2044 N N . ALA A 1 271 ? 3.781 -11.446 -3.760 1.00 95.06 271 ALA A N 1
ATOM 2045 C CA . ALA A 1 271 ? 3.544 -11.161 -5.179 1.00 95.06 271 ALA A CA 1
ATOM 2046 C C . ALA A 1 271 ? 3.832 -9.705 -5.590 1.00 95.06 271 ALA A C 1
ATOM 2048 O O . ALA A 1 271 ? 4.389 -9.463 -6.658 1.00 95.06 271 ALA A O 1
ATOM 2049 N N . ARG A 1 272 ? 3.512 -8.728 -4.727 1.00 95.00 272 ARG A N 1
ATOM 2050 C CA . ARG A 1 272 ? 3.808 -7.304 -4.971 1.00 95.00 272 ARG A CA 1
ATOM 2051 C C . ARG A 1 272 ? 5.307 -7.014 -5.033 1.00 95.00 272 ARG A C 1
ATOM 2053 O O . ARG A 1 272 ? 5.735 -6.289 -5.920 1.00 95.00 272 ARG A O 1
ATOM 2060 N N . ALA A 1 273 ? 6.095 -7.586 -4.124 1.00 96.06 273 ALA A N 1
ATOM 2061 C CA . ALA A 1 273 ? 7.545 -7.417 -4.130 1.00 96.06 273 ALA A CA 1
ATOM 2062 C C . ALA A 1 273 ? 8.191 -8.157 -5.309 1.00 96.06 273 ALA A C 1
ATOM 2064 O O . ALA A 1 273 ? 9.114 -7.626 -5.915 1.00 96.06 273 ALA A O 1
ATOM 2065 N N . LEU A 1 274 ? 7.667 -9.327 -5.701 1.00 97.25 274 LEU A N 1
ATOM 2066 C CA . LEU A 1 274 ? 8.098 -10.008 -6.929 1.00 97.25 274 LEU A CA 1
ATOM 2067 C C . LEU A 1 274 ? 7.826 -9.150 -8.177 1.00 97.25 274 LEU A C 1
ATOM 2069 O O . LEU A 1 274 ? 8.711 -8.994 -9.014 1.00 97.25 274 LEU A O 1
ATOM 2073 N N . ALA A 1 275 ? 6.633 -8.558 -8.289 1.00 96.50 275 ALA A N 1
ATOM 2074 C CA . ALA A 1 275 ? 6.284 -7.676 -9.403 1.00 96.50 275 ALA A CA 1
ATOM 2075 C C . ALA A 1 275 ? 7.146 -6.400 -9.425 1.00 96.50 275 ALA A C 1
ATOM 2077 O O . ALA A 1 275 ? 7.657 -6.028 -10.482 1.00 96.50 275 ALA A O 1
ATOM 2078 N N . GLY A 1 276 ? 7.364 -5.774 -8.262 1.00 96.19 276 GLY A N 1
ATOM 2079 C CA . GLY A 1 276 ? 8.260 -4.624 -8.114 1.00 96.19 276 GLY A CA 1
ATOM 2080 C C . GLY A 1 276 ? 9.703 -4.961 -8.493 1.00 96.19 276 GLY A C 1
ATOM 2081 O O . GLY A 1 276 ? 10.327 -4.229 -9.262 1.00 96.19 276 GLY A O 1
ATOM 2082 N N . LYS A 1 277 ? 10.207 -6.124 -8.056 1.00 98.06 277 LYS A N 1
ATOM 2083 C CA . LYS A 1 277 ? 11.526 -6.633 -8.448 1.00 98.06 277 LYS A CA 1
ATOM 2084 C C . LYS A 1 277 ? 11.623 -6.813 -9.958 1.00 98.06 277 LYS A C 1
ATOM 2086 O O . LYS A 1 277 ? 12.565 -6.310 -10.555 1.00 98.06 277 LYS A O 1
ATOM 2091 N N . ALA A 1 278 ? 10.641 -7.462 -10.587 1.00 98.00 278 ALA A N 1
ATOM 2092 C CA . ALA A 1 278 ? 10.618 -7.630 -12.039 1.00 98.00 278 ALA A CA 1
ATOM 2093 C C . ALA A 1 278 ? 10.669 -6.278 -12.770 1.00 98.00 278 ALA A C 1
ATOM 2095 O O . ALA A 1 278 ? 11.443 -6.127 -13.718 1.00 98.00 278 ALA A O 1
ATOM 2096 N N . ALA A 1 279 ? 9.909 -5.284 -12.298 1.00 96.75 279 ALA A N 1
ATOM 2097 C CA . ALA A 1 279 ? 9.906 -3.934 -12.854 1.00 96.75 279 ALA A CA 1
ATOM 2098 C C . ALA A 1 279 ? 11.270 -3.235 -12.703 1.00 96.75 279 ALA A C 1
ATOM 2100 O O . ALA A 1 279 ? 11.764 -2.645 -13.663 1.00 96.75 279 ALA A O 1
ATOM 2101 N N . ALA A 1 280 ? 11.911 -3.325 -11.535 1.00 96.88 280 ALA A N 1
ATOM 2102 C CA . ALA A 1 280 ? 13.240 -2.754 -11.308 1.00 96.88 280 ALA A CA 1
ATOM 2103 C C . ALA A 1 280 ? 14.329 -3.473 -12.125 1.00 96.88 280 ALA A C 1
ATOM 2105 O O . ALA A 1 280 ? 15.172 -2.818 -12.736 1.00 96.88 280 ALA A O 1
ATOM 2106 N N . THR A 1 281 ? 14.267 -4.804 -12.247 1.00 98.12 281 THR A N 1
ATOM 2107 C CA . THR A 1 281 ? 15.149 -5.577 -13.138 1.00 98.12 281 THR A CA 1
ATOM 2108 C C . THR A 1 281 ? 14.964 -5.155 -14.597 1.00 98.12 281 THR A C 1
ATOM 2110 O O . THR A 1 281 ? 15.948 -5.005 -15.320 1.00 98.12 281 THR A O 1
ATOM 2113 N N . TYR A 1 282 ? 13.725 -4.894 -15.031 1.00 97.00 282 TYR A N 1
ATOM 2114 C CA . TYR A 1 282 ? 13.455 -4.336 -16.356 1.00 97.00 282 TYR A CA 1
ATOM 2115 C C . TYR A 1 282 ? 14.089 -2.949 -16.529 1.00 97.00 282 TYR A C 1
ATOM 2117 O O . TYR A 1 282 ? 14.718 -2.702 -17.555 1.00 97.00 282 TYR A O 1
ATOM 2125 N N . GLN A 1 283 ? 13.985 -2.058 -15.536 1.00 94.75 283 GLN A N 1
ATOM 2126 C CA . GLN A 1 283 ? 14.638 -0.744 -15.590 1.00 94.75 283 GLN A CA 1
ATOM 2127 C C . GLN A 1 283 ? 16.159 -0.870 -15.717 1.00 94.75 283 GLN A C 1
ATOM 2129 O O . GLN A 1 283 ? 16.751 -0.196 -16.559 1.00 94.75 283 GLN A O 1
ATOM 2134 N N . LEU A 1 284 ? 16.777 -1.775 -14.952 1.00 94.69 284 LEU A N 1
ATOM 2135 C CA . LEU A 1 284 ? 18.209 -2.057 -15.040 1.00 94.69 284 LEU A CA 1
ATOM 2136 C C . LEU A 1 284 ? 18.599 -2.592 -16.428 1.00 94.69 284 LEU A C 1
ATOM 2138 O O . LEU A 1 284 ? 19.608 -2.174 -16.995 1.00 94.69 284 LEU A O 1
ATOM 2142 N N . ALA A 1 285 ? 17.757 -3.450 -17.015 1.00 96.25 285 ALA A N 1
ATOM 2143 C CA . ALA A 1 285 ? 17.923 -3.959 -18.375 1.00 96.25 285 ALA A CA 1
ATOM 2144 C C . ALA A 1 285 ? 17.985 -2.851 -19.432 1.00 96.25 285 ALA A C 1
ATOM 2146 O O . ALA A 1 285 ? 18.601 -3.062 -20.471 1.00 96.25 285 ALA A O 1
ATOM 2147 N N . LEU A 1 286 ? 17.365 -1.687 -19.215 1.00 93.62 286 LEU A N 1
ATOM 2148 C CA . LEU A 1 286 ? 17.402 -0.581 -20.180 1.00 93.62 286 LEU A CA 1
ATOM 2149 C C . LEU A 1 286 ? 18.758 0.145 -20.216 1.00 93.62 286 LEU A C 1
ATOM 2151 O O . LEU A 1 286 ? 19.014 0.908 -21.153 1.00 93.62 286 LEU A O 1
ATOM 2155 N N . GLY A 1 287 ? 19.627 -0.104 -19.232 1.00 90.00 287 GLY A N 1
ATOM 2156 C CA . GLY A 1 287 ? 20.927 0.536 -19.094 1.00 90.00 287 GLY A CA 1
ATOM 2157 C C . GLY A 1 287 ? 20.814 1.980 -18.607 1.00 90.00 287 GLY A C 1
ATOM 2158 O O . GLY A 1 287 ? 20.074 2.290 -17.680 1.00 90.00 287 GLY A O 1
ATOM 2159 N N . ASP A 1 288 ? 21.579 2.881 -19.222 1.00 88.06 288 ASP A N 1
ATOM 2160 C CA . ASP A 1 288 ? 21.586 4.300 -18.859 1.00 88.06 288 ASP A CA 1
ATOM 2161 C C . ASP A 1 288 ? 20.214 4.949 -19.125 1.00 88.06 288 ASP A C 1
ATOM 2163 O O . ASP A 1 288 ? 19.799 5.144 -20.276 1.00 88.06 288 ASP A O 1
ATOM 2167 N N . LEU A 1 289 ? 19.525 5.306 -18.039 1.00 82.75 289 LEU A N 1
ATOM 2168 C CA . LEU A 1 289 ? 18.176 5.863 -18.052 1.00 82.75 289 LEU A CA 1
ATOM 2169 C C . LEU A 1 289 ? 18.102 7.268 -18.662 1.00 82.75 289 LEU A C 1
ATOM 2171 O O . LEU A 1 289 ? 17.014 7.660 -19.101 1.00 82.75 289 LEU A O 1
ATOM 2175 N N . GLU A 1 290 ? 19.216 8.007 -18.731 1.00 80.69 290 GLU A N 1
ATOM 2176 C CA . GLU A 1 290 ? 19.274 9.314 -19.388 1.00 80.69 290 GLU A CA 1
ATOM 2177 C C . GLU A 1 290 ? 19.292 9.166 -20.909 1.00 80.69 290 GLU A C 1
ATOM 2179 O O . GLU A 1 290 ? 18.599 9.890 -21.630 1.00 80.69 290 GLU A O 1
ATOM 2184 N N . THR A 1 291 ? 20.098 8.231 -21.418 1.00 83.50 291 THR A N 1
ATOM 2185 C CA . THR A 1 291 ? 20.341 8.116 -22.861 1.00 83.50 291 THR A CA 1
ATOM 2186 C C . THR A 1 291 ? 19.465 7.078 -23.559 1.00 83.50 291 THR A C 1
ATOM 2188 O O . THR A 1 291 ? 19.243 7.222 -24.767 1.00 83.50 291 THR A O 1
ATOM 2191 N N . ARG A 1 292 ? 18.951 6.076 -22.825 1.00 77.19 292 ARG A N 1
ATOM 2192 C CA . ARG A 1 292 ? 17.999 5.026 -23.251 1.00 77.19 292 ARG A CA 1
ATOM 2193 C C . ARG A 1 292 ? 18.258 4.494 -24.659 1.00 77.19 292 ARG A C 1
ATOM 2195 O O . ARG A 1 292 ? 17.351 4.413 -25.495 1.00 77.19 292 ARG A O 1
ATOM 2202 N N . ARG A 1 293 ? 19.514 4.176 -24.981 1.00 79.81 293 ARG A N 1
ATOM 2203 C CA . ARG A 1 293 ? 19.854 3.672 -26.317 1.00 79.81 293 ARG A CA 1
ATOM 2204 C C . ARG A 1 293 ? 19.600 2.178 -26.367 1.00 79.81 293 ARG A C 1
ATOM 2206 O O . ARG A 1 293 ? 20.135 1.441 -25.553 1.00 79.81 293 ARG A O 1
ATOM 2213 N N . GLY A 1 294 ? 18.911 1.710 -27.408 1.00 74.12 294 GLY A N 1
ATOM 2214 C CA . GLY A 1 294 ? 18.664 0.275 -27.610 1.00 74.12 294 GLY A CA 1
ATOM 2215 C C . GLY A 1 294 ? 19.931 -0.598 -27.599 1.00 74.12 294 GLY A C 1
ATOM 2216 O O . GLY A 1 294 ? 19.866 -1.763 -27.245 1.00 74.12 294 GLY A O 1
ATOM 2217 N N . SER A 1 295 ? 21.105 -0.038 -27.918 1.00 79.06 295 SER A N 1
ATOM 2218 C CA . SER A 1 295 ? 22.396 -0.740 -27.835 1.00 79.06 295 SER A CA 1
ATOM 2219 C C . SER A 1 295 ? 22.898 -1.012 -26.412 1.00 79.06 295 SER A C 1
ATOM 2221 O O . SER A 1 295 ? 23.884 -1.723 -26.258 1.00 79.06 295 SER A O 1
ATOM 2223 N N . GLN A 1 296 ? 22.315 -0.365 -25.403 1.00 88.44 296 GLN A N 1
ATOM 2224 C CA . GLN A 1 296 ? 22.649 -0.545 -23.987 1.00 88.44 296 GLN A CA 1
ATOM 2225 C C . GLN A 1 296 ? 21.711 -1.535 -23.300 1.00 88.44 296 GLN A C 1
ATOM 2227 O O . GLN A 1 296 ? 21.945 -1.857 -22.141 1.00 88.44 296 GLN A O 1
ATOM 2232 N N . VAL A 1 297 ? 20.674 -1.999 -24.004 1.00 94.62 297 VAL A N 1
ATOM 2233 C CA . VAL A 1 297 ? 19.728 -2.953 -23.444 1.00 94.62 297 VAL A CA 1
ATOM 2234 C C . VAL A 1 297 ? 20.441 -4.274 -23.185 1.00 94.62 297 VAL A C 1
ATOM 2236 O O . VAL A 1 297 ? 21.085 -4.803 -24.093 1.00 94.62 297 VAL A O 1
ATOM 2239 N N . ASP A 1 298 ? 20.320 -4.791 -21.965 1.00 95.88 298 ASP A N 1
ATOM 2240 C CA . ASP A 1 298 ? 20.855 -6.087 -21.555 1.00 95.88 298 ASP A CA 1
ATOM 2241 C C . ASP A 1 298 ? 19.781 -7.180 -21.722 1.00 95.88 298 ASP A C 1
ATOM 2243 O O . ASP A 1 298 ? 18.822 -7.229 -20.943 1.00 95.88 298 ASP A O 1
ATOM 2247 N N . PRO A 1 299 ? 19.914 -8.081 -22.715 1.00 95.44 299 PRO A N 1
ATOM 2248 C CA . PRO A 1 299 ? 18.927 -9.132 -22.943 1.00 95.44 299 PRO A CA 1
ATOM 2249 C C . PRO A 1 299 ? 18.829 -10.133 -21.788 1.00 95.44 299 PRO A C 1
ATOM 2251 O O . PRO A 1 299 ? 17.753 -10.675 -21.555 1.00 95.44 299 PRO A O 1
ATOM 2254 N N . ALA A 1 300 ? 19.914 -10.370 -21.041 1.00 97.19 300 ALA A N 1
ATOM 2255 C CA . ALA A 1 300 ? 19.893 -11.323 -19.933 1.00 97.19 300 ALA A CA 1
ATOM 2256 C C . ALA A 1 300 ? 19.031 -10.809 -18.772 1.00 97.19 300 ALA A C 1
ATOM 2258 O O . ALA A 1 300 ? 18.292 -11.579 -18.163 1.00 97.19 300 ALA A O 1
ATOM 2259 N N . LEU A 1 301 ? 19.072 -9.500 -18.510 1.00 97.62 301 LEU A N 1
ATOM 2260 C CA . LEU A 1 301 ? 18.204 -8.865 -17.518 1.00 97.62 301 LEU A CA 1
ATOM 2261 C C . LEU A 1 301 ? 16.739 -8.799 -17.989 1.00 97.62 301 LEU A C 1
ATOM 2263 O O . LEU A 1 301 ? 15.831 -8.916 -17.169 1.00 97.62 301 LEU A O 1
ATOM 2267 N N . LEU A 1 302 ? 16.480 -8.683 -19.300 1.00 97.69 302 LEU A N 1
ATOM 2268 C CA . LEU A 1 302 ? 15.119 -8.830 -19.835 1.00 97.69 302 LEU A CA 1
ATOM 2269 C C . LEU A 1 302 ? 14.577 -10.252 -19.634 1.00 97.69 302 LEU A C 1
ATOM 2271 O O . LEU A 1 302 ? 13.421 -10.406 -19.241 1.00 97.69 302 LEU A O 1
ATOM 2275 N N . ASP A 1 303 ? 15.401 -11.279 -19.871 1.00 98.19 303 ASP A N 1
ATOM 2276 C CA . ASP A 1 303 ? 15.044 -12.679 -19.609 1.00 98.19 303 ASP A CA 1
ATOM 2277 C C . ASP A 1 303 ? 14.747 -12.914 -18.119 1.00 98.19 303 ASP A C 1
ATOM 2279 O O . ASP A 1 303 ? 13.778 -13.596 -17.777 1.00 98.19 303 ASP A O 1
ATOM 2283 N N . GLU A 1 304 ? 15.555 -12.333 -17.227 1.00 98.38 304 GLU A N 1
ATOM 2284 C CA . GLU A 1 304 ? 15.346 -12.413 -15.780 1.00 98.38 304 GLU A CA 1
ATOM 2285 C C . GLU A 1 304 ? 14.040 -11.731 -15.356 1.00 98.38 304 GLU A C 1
ATOM 2287 O O . GLU A 1 304 ? 13.221 -12.345 -14.671 1.00 98.38 304 GLU A O 1
ATOM 2292 N N . SER A 1 305 ? 13.805 -10.496 -15.806 1.00 98.44 305 SER A N 1
ATOM 2293 C CA . SER A 1 305 ? 12.571 -9.759 -15.521 1.00 98.44 305 SER A CA 1
ATOM 2294 C C . SER A 1 305 ? 11.330 -10.512 -16.019 1.00 98.44 305 SER A C 1
ATOM 2296 O O . SER A 1 305 ? 10.366 -10.680 -15.268 1.00 98.44 305 SER A O 1
ATOM 2298 N N . GLU A 1 306 ? 11.369 -11.057 -17.244 1.00 98.44 306 GLU A N 1
ATOM 2299 C CA . GLU A 1 306 ? 10.284 -11.881 -17.790 1.00 98.44 306 GLU A CA 1
ATOM 2300 C C . GLU A 1 306 ? 10.021 -13.110 -16.907 1.00 98.44 306 GLU A C 1
ATOM 2302 O O . GLU A 1 306 ? 8.869 -13.418 -16.590 1.00 98.44 306 GLU A O 1
ATOM 2307 N N . ALA A 1 307 ? 11.078 -13.814 -16.493 1.00 98.38 307 ALA A N 1
ATOM 2308 C CA . ALA A 1 307 ? 10.951 -15.001 -15.658 1.00 98.38 307 ALA A CA 1
ATOM 2309 C C . ALA A 1 307 ? 10.307 -14.682 -14.300 1.00 98.38 307 ALA A C 1
ATOM 2311 O O . ALA A 1 307 ? 9.444 -15.439 -13.847 1.00 98.38 307 ALA A O 1
ATOM 2312 N N . ILE A 1 308 ? 10.680 -13.558 -13.677 1.00 98.25 308 ILE A N 1
ATOM 2313 C CA . ILE A 1 308 ? 10.079 -13.115 -12.414 1.00 98.25 308 ILE A CA 1
ATOM 2314 C C . ILE A 1 308 ? 8.600 -12.785 -12.629 1.00 98.25 308 ILE A C 1
ATOM 2316 O O . ILE A 1 308 ? 7.761 -13.307 -11.899 1.00 98.25 308 ILE A O 1
ATOM 2320 N N . TYR A 1 309 ? 8.252 -12.007 -13.659 1.00 98.00 309 TYR A N 1
ATOM 2321 C CA . TYR A 1 309 ? 6.854 -11.698 -13.976 1.00 98.00 309 TYR A CA 1
ATOM 2322 C C . TYR A 1 309 ? 6.004 -12.957 -14.169 1.00 98.00 309 TYR A C 1
ATOM 2324 O O . TYR A 1 309 ? 4.921 -13.069 -13.599 1.00 98.00 309 TYR A O 1
ATOM 2332 N N . ARG A 1 310 ? 6.503 -13.959 -14.898 1.00 97.38 310 ARG A N 1
ATOM 2333 C CA . ARG A 1 310 ? 5.775 -15.227 -15.058 1.00 97.38 310 ARG A CA 1
ATOM 2334 C C . ARG A 1 310 ? 5.614 -15.989 -13.743 1.00 97.38 310 ARG A C 1
ATOM 2336 O O . ARG A 1 310 ? 4.576 -16.606 -13.541 1.00 97.38 310 ARG A O 1
ATOM 2343 N N . ALA A 1 311 ? 6.597 -15.936 -12.844 1.00 96.19 311 ALA A N 1
ATOM 2344 C CA . ALA A 1 311 ? 6.475 -16.538 -11.517 1.00 96.19 311 ALA A CA 1
ATOM 2345 C C . ALA A 1 311 ? 5.418 -15.830 -10.646 1.00 96.19 311 ALA A C 1
ATOM 2347 O O . ALA A 1 311 ? 4.748 -16.481 -9.843 1.00 96.19 311 ALA A O 1
ATOM 2348 N N . VAL A 1 312 ? 5.225 -14.518 -10.830 1.00 96.25 312 VAL A N 1
ATOM 2349 C CA . VAL A 1 312 ? 4.182 -13.752 -10.129 1.00 96.25 312 VAL A CA 1
ATOM 2350 C C . VAL A 1 312 ? 2.781 -14.278 -10.466 1.00 96.25 312 VAL A C 1
ATOM 2352 O O . VAL A 1 312 ? 1.973 -14.400 -9.553 1.00 96.25 312 VAL A O 1
ATOM 2355 N N . LEU A 1 313 ? 2.503 -14.658 -11.722 1.00 94.38 313 LEU A N 1
ATOM 2356 C CA . LEU A 1 313 ? 1.190 -15.202 -12.134 1.00 94.38 313 LEU A CA 1
ATOM 2357 C C . LEU A 1 313 ? 0.817 -16.510 -11.419 1.00 94.38 313 LEU A C 1
ATOM 2359 O O . LEU A 1 313 ? -0.356 -16.853 -11.308 1.00 94.38 313 LEU A O 1
ATOM 2363 N N . GLU A 1 314 ? 1.811 -17.245 -10.924 1.00 94.31 314 GLU A N 1
ATOM 2364 C CA . GLU A 1 314 ? 1.618 -18.485 -10.165 1.00 94.31 314 GLU A CA 1
ATOM 2365 C C . GLU A 1 314 ? 1.548 -18.234 -8.645 1.00 94.31 314 GLU A C 1
ATOM 2367 O O . GLU A 1 314 ? 1.370 -19.168 -7.859 1.00 94.31 314 GLU A O 1
ATOM 2372 N N . THR A 1 315 ? 1.708 -16.979 -8.212 1.00 93.12 315 THR A N 1
ATOM 2373 C CA . THR A 1 315 ? 1.742 -16.585 -6.802 1.00 93.12 315 THR A CA 1
ATOM 2374 C C . THR A 1 315 ? 0.372 -16.056 -6.365 1.00 93.12 315 THR A C 1
ATOM 2376 O O . THR A 1 315 ? -0.130 -15.102 -6.959 1.00 93.12 315 THR A O 1
ATOM 2379 N N . PRO A 1 316 ? -0.251 -16.611 -5.307 1.00 90.50 316 PRO A N 1
ATOM 2380 C CA . PRO A 1 316 ? -1.532 -16.114 -4.814 1.00 90.50 316 PRO A CA 1
ATOM 2381 C C . PRO A 1 316 ? -1.468 -14.632 -4.428 1.00 90.50 316 PRO A C 1
ATOM 2383 O O . PRO A 1 316 ? -0.621 -14.219 -3.637 1.00 90.50 316 PRO A O 1
ATOM 2386 N N . ALA A 1 317 ? -2.414 -13.840 -4.927 1.00 87.31 317 ALA A N 1
ATOM 2387 C CA . ALA A 1 317 ? -2.564 -12.438 -4.563 1.00 87.31 317 ALA A CA 1
ATOM 2388 C C . ALA A 1 317 ? -4.046 -12.067 -4.405 1.00 87.31 317 ALA A C 1
ATOM 2390 O O . ALA A 1 317 ? -4.903 -12.691 -5.033 1.00 87.31 317 ALA A O 1
ATOM 2391 N N . PRO A 1 318 ? -4.379 -11.055 -3.582 1.00 80.81 318 PRO A N 1
ATOM 2392 C CA . PRO A 1 318 ? -5.732 -10.510 -3.551 1.00 80.81 318 PRO A CA 1
ATOM 2393 C C . PRO A 1 318 ? -6.119 -9.951 -4.926 1.00 80.81 318 PRO A C 1
ATOM 2395 O O . PRO A 1 318 ? -5.332 -9.211 -5.511 1.00 80.81 318 PRO A O 1
ATOM 2398 N N . GLU A 1 319 ? -7.336 -10.223 -5.403 1.00 81.31 319 GLU A N 1
ATOM 2399 C CA . GLU A 1 319 ? -7.832 -9.711 -6.696 1.00 81.31 319 GLU A CA 1
ATOM 2400 C C . GLU A 1 319 ? -7.717 -8.179 -6.781 1.00 81.31 319 GLU A C 1
ATOM 2402 O O . GLU A 1 319 ? -7.175 -7.637 -7.741 1.00 81.31 319 GLU A O 1
ATOM 2407 N N . ALA A 1 320 ? -8.088 -7.484 -5.702 1.00 80.62 320 ALA A N 1
ATOM 2408 C CA . ALA A 1 320 ? -8.003 -6.026 -5.580 1.00 80.62 320 ALA A CA 1
ATOM 2409 C C . ALA A 1 320 ? -6.568 -5.453 -5.626 1.00 80.62 320 ALA A C 1
ATOM 2411 O O . ALA A 1 320 ? -6.387 -4.240 -5.594 1.00 80.62 320 ALA A O 1
ATOM 2412 N N . ALA A 1 321 ? -5.529 -6.295 -5.643 1.00 81.44 321 ALA A N 1
ATOM 2413 C CA . ALA A 1 321 ? -4.152 -5.855 -5.856 1.00 81.44 321 ALA A CA 1
ATOM 2414 C C . ALA A 1 321 ? -3.801 -5.686 -7.348 1.00 81.44 321 ALA A C 1
ATOM 2416 O O . ALA A 1 321 ? -2.724 -5.159 -7.646 1.00 81.44 321 ALA A O 1
ATOM 2417 N N . GLU A 1 322 ? -4.672 -6.142 -8.259 1.00 87.88 322 GLU A N 1
ATOM 2418 C CA . GLU A 1 322 ? -4.523 -6.056 -9.721 1.00 87.88 322 GLU A CA 1
ATOM 2419 C C . GLU A 1 322 ? -3.160 -6.563 -10.228 1.00 87.88 322 GLU A C 1
ATOM 2421 O O . GLU A 1 322 ? -2.546 -5.987 -11.127 1.00 87.88 322 GLU A O 1
ATOM 2426 N N . ILE A 1 323 ? -2.648 -7.635 -9.614 1.00 91.06 323 ILE A N 1
ATOM 2427 C CA . ILE A 1 323 ? -1.314 -8.166 -9.919 1.00 91.06 323 ILE A CA 1
ATOM 2428 C C . ILE A 1 323 ? -1.230 -8.652 -11.367 1.00 91.06 323 ILE A C 1
ATOM 2430 O O . ILE A 1 323 ? -0.296 -8.271 -12.066 1.00 91.06 323 ILE A O 1
ATOM 2434 N N . ASP A 1 324 ? -2.229 -9.395 -11.846 1.00 92.81 324 ASP A N 1
ATOM 2435 C CA . ASP A 1 324 ? -2.261 -9.905 -13.222 1.00 92.81 324 ASP A CA 1
ATOM 2436 C C . ASP A 1 324 ? -2.135 -8.775 -14.251 1.00 92.81 324 ASP A C 1
ATOM 2438 O O . ASP A 1 324 ? -1.312 -8.849 -15.161 1.00 92.81 324 ASP A O 1
ATOM 2442 N N . LEU A 1 325 ? -2.894 -7.687 -14.071 1.00 91.94 325 LEU A N 1
ATOM 2443 C CA . LEU A 1 325 ? -2.855 -6.527 -14.964 1.00 91.94 325 LEU A CA 1
ATOM 2444 C C . LEU A 1 325 ? -1.443 -5.931 -15.052 1.00 91.94 325 LEU A C 1
ATOM 2446 O O . LEU A 1 325 ? -0.960 -5.634 -16.144 1.00 91.94 325 LEU A O 1
ATOM 2450 N N . LYS A 1 326 ? -0.772 -5.774 -13.908 1.00 90.81 326 LYS A N 1
ATOM 2451 C CA . LYS A 1 326 ? 0.592 -5.227 -13.833 1.00 90.81 326 LYS A CA 1
ATOM 2452 C C . LYS A 1 326 ? 1.609 -6.147 -14.481 1.00 90.81 326 LYS A C 1
ATOM 2454 O O . LYS A 1 326 ? 2.489 -5.678 -15.199 1.00 90.81 326 LYS A O 1
ATOM 2459 N N . VAL A 1 327 ? 1.484 -7.446 -14.230 1.00 95.31 327 VAL A N 1
ATOM 2460 C CA . VAL A 1 327 ? 2.374 -8.454 -14.797 1.00 95.31 327 VAL A CA 1
ATOM 2461 C C . VAL A 1 327 ? 2.264 -8.460 -16.318 1.00 95.31 327 VAL A C 1
ATOM 2463 O O . VAL A 1 327 ? 3.282 -8.342 -16.993 1.00 95.31 327 VAL A O 1
ATOM 2466 N N . HIS A 1 328 ? 1.047 -8.516 -16.860 1.00 96.69 328 HIS A N 1
ATOM 2467 C CA . HIS A 1 328 ? 0.821 -8.466 -18.305 1.00 96.69 328 HIS A CA 1
ATOM 2468 C C . HIS A 1 328 ? 1.327 -7.152 -18.914 1.00 96.69 328 HIS A C 1
ATOM 2470 O O . HIS A 1 328 ? 2.038 -7.165 -19.918 1.00 96.69 328 HIS A O 1
ATOM 2476 N N . PHE A 1 329 ? 1.082 -6.012 -18.262 1.00 95.50 329 PHE A N 1
ATOM 2477 C CA . PHE A 1 329 ? 1.633 -4.735 -18.713 1.00 95.50 329 PHE A CA 1
ATOM 2478 C C . PHE A 1 329 ? 3.173 -4.746 -18.766 1.00 95.50 329 PHE A C 1
ATOM 2480 O O . PHE A 1 329 ? 3.754 -4.341 -19.777 1.00 95.50 329 PHE A O 1
ATOM 2487 N N . GLY A 1 330 ? 3.838 -5.257 -17.725 1.00 96.19 330 GLY A N 1
ATOM 2488 C CA . GLY A 1 330 ? 5.296 -5.399 -17.673 1.00 96.19 330 GLY A CA 1
ATOM 2489 C C . GLY A 1 330 ? 5.848 -6.351 -18.741 1.00 96.19 330 GLY A C 1
ATOM 2490 O O . GLY A 1 330 ? 6.802 -6.011 -19.443 1.00 96.19 330 GLY A O 1
ATOM 2491 N N . LEU A 1 331 ? 5.205 -7.504 -18.950 1.00 98.12 331 LEU A N 1
ATOM 2492 C CA . LEU A 1 331 ? 5.545 -8.442 -20.029 1.00 98.12 331 LEU A CA 1
ATOM 2493 C C . LEU A 1 331 ? 5.409 -7.783 -21.410 1.00 98.12 331 LEU A C 1
ATOM 2495 O O . LEU A 1 331 ? 6.310 -7.891 -22.247 1.00 98.12 331 LEU A O 1
ATOM 2499 N N . GLY A 1 332 ? 4.334 -7.025 -21.632 1.00 97.88 332 GLY A N 1
ATOM 2500 C CA . GLY A 1 332 ? 4.131 -6.247 -22.850 1.00 97.88 332 GLY A CA 1
ATOM 2501 C C . GLY A 1 332 ? 5.253 -5.232 -23.098 1.00 97.88 332 GLY A C 1
ATOM 2502 O O . GLY A 1 332 ? 5.742 -5.114 -24.227 1.00 97.88 332 GLY A O 1
ATOM 2503 N N . GLN A 1 333 ? 5.717 -4.540 -22.051 1.00 96.69 333 GLN A N 1
ATOM 2504 C CA . GLN A 1 333 ? 6.858 -3.620 -22.133 1.00 96.69 333 GLN A CA 1
ATOM 2505 C C . GLN A 1 333 ? 8.156 -4.344 -22.514 1.00 96.69 333 GLN A C 1
ATOM 2507 O O . GLN A 1 333 ? 8.851 -3.896 -23.432 1.00 96.69 333 GLN A O 1
ATOM 2512 N N . ILE A 1 334 ? 8.452 -5.485 -21.884 1.00 97.69 334 ILE A N 1
ATOM 2513 C CA . ILE A 1 334 ? 9.626 -6.313 -22.204 1.00 97.69 334 ILE A CA 1
ATOM 2514 C C . ILE A 1 334 ? 9.601 -6.734 -23.677 1.00 97.69 334 ILE A C 1
ATOM 2516 O O . ILE A 1 334 ? 10.576 -6.525 -24.406 1.00 97.69 334 ILE A O 1
ATOM 2520 N N . PHE A 1 335 ? 8.475 -7.266 -24.158 1.00 98.19 335 PHE A N 1
ATOM 2521 C CA . PHE A 1 335 ? 8.345 -7.699 -25.550 1.00 98.19 335 PHE A CA 1
ATOM 2522 C C . PHE A 1 335 ? 8.430 -6.539 -26.540 1.00 98.19 335 PHE A C 1
ATOM 2524 O O . PHE A 1 335 ? 9.004 -6.684 -27.623 1.00 98.19 335 PHE A O 1
ATOM 2531 N N . LEU A 1 336 ? 7.925 -5.360 -26.177 1.00 96.44 336 LEU A N 1
ATOM 2532 C CA . LEU A 1 336 ? 8.075 -4.173 -27.007 1.00 96.44 336 LEU A CA 1
ATOM 2533 C C . LEU A 1 336 ? 9.548 -3.759 -27.135 1.00 96.44 336 LEU A C 1
ATOM 2535 O O . LEU A 1 336 ? 9.999 -3.461 -28.242 1.00 96.44 336 LEU A O 1
ATOM 2539 N N . VAL A 1 337 ? 10.312 -3.779 -26.040 1.00 95.62 337 VAL A N 1
ATOM 2540 C CA . VAL A 1 337 ? 11.754 -3.488 -26.073 1.00 95.62 337 VAL A CA 1
ATOM 2541 C C . VAL A 1 337 ? 12.495 -4.514 -26.928 1.00 95.62 337 VAL A C 1
ATOM 2543 O O . VAL A 1 337 ? 13.244 -4.119 -27.827 1.00 95.62 337 VAL A O 1
ATOM 2546 N N . ARG A 1 338 ? 12.227 -5.815 -26.746 1.00 96.31 338 ARG A N 1
ATOM 2547 C CA . ARG A 1 338 ? 12.827 -6.865 -27.586 1.00 96.31 338 ARG A CA 1
ATOM 2548 C C . ARG A 1 338 ? 12.510 -6.676 -29.067 1.00 96.31 338 ARG A C 1
ATOM 2550 O O . ARG A 1 338 ? 13.398 -6.832 -29.902 1.00 96.31 338 ARG A O 1
ATOM 2557 N N . HIS A 1 339 ? 11.289 -6.268 -29.424 1.00 95.75 339 HIS A N 1
ATOM 2558 C CA . HIS A 1 339 ? 10.945 -5.977 -30.820 1.00 95.75 339 HIS A CA 1
ATOM 2559 C C . HIS A 1 339 ? 11.879 -4.931 -31.448 1.00 95.75 339 HIS A C 1
ATOM 2561 O O . HIS A 1 339 ? 12.304 -5.099 -32.592 1.00 95.75 339 HIS A O 1
ATOM 2567 N N . TYR A 1 340 ? 12.216 -3.870 -30.710 1.00 93.06 340 TYR A N 1
ATOM 2568 C CA . TYR A 1 340 ? 13.076 -2.800 -31.216 1.00 93.06 340 TYR A CA 1
ATOM 2569 C C . TYR A 1 340 ? 14.568 -3.149 -31.222 1.00 93.06 340 TYR A C 1
ATOM 2571 O O . TYR A 1 340 ? 15.293 -2.638 -32.077 1.00 93.06 340 TYR A O 1
ATOM 2579 N N . VAL A 1 341 ? 15.032 -3.982 -30.288 1.00 93.50 341 VAL A N 1
ATOM 2580 C CA . VAL A 1 341 ? 16.463 -4.295 -30.121 1.00 93.50 341 VAL A CA 1
ATOM 2581 C C . VAL A 1 341 ? 16.874 -5.565 -30.869 1.00 93.50 341 VAL A C 1
ATOM 2583 O O . VAL A 1 341 ? 17.927 -5.595 -31.504 1.00 93.50 341 VAL A O 1
ATOM 2586 N N . GLU A 1 342 ? 16.040 -6.601 -30.839 1.00 92.50 342 GLU A N 1
ATOM 2587 C CA . GLU A 1 342 ? 16.337 -7.925 -31.401 1.00 92.50 342 GLU A CA 1
ATOM 2588 C C . GLU A 1 342 ? 15.632 -8.170 -32.746 1.00 92.50 342 GLU A C 1
ATOM 2590 O O . GLU A 1 342 ? 16.094 -8.973 -33.562 1.00 92.50 342 GLU A O 1
ATOM 2595 N N . GLY A 1 343 ? 14.522 -7.468 -33.008 1.00 90.06 343 GLY A N 1
ATOM 2596 C CA . GLY A 1 343 ? 13.631 -7.739 -34.140 1.00 90.06 343 GLY A CA 1
ATOM 2597 C C . GLY A 1 343 ? 12.756 -8.984 -33.925 1.00 90.06 343 GLY A C 1
ATOM 2598 O O . GLY A 1 343 ? 12.677 -9.524 -32.833 1.00 90.06 343 GLY A O 1
ATOM 2599 N N . GLY A 1 344 ? 12.063 -9.460 -34.964 1.00 91.12 344 GLY A N 1
ATOM 2600 C CA . GLY A 1 344 ? 11.212 -10.661 -34.877 1.00 91.12 344 GLY A CA 1
ATOM 2601 C C . GLY A 1 344 ? 9.761 -10.397 -34.447 1.00 91.12 344 GLY A C 1
ATOM 2602 O O . GLY A 1 344 ? 9.264 -9.273 -34.541 1.00 91.12 344 GLY A O 1
ATOM 2603 N N . ASP A 1 345 ? 9.066 -11.458 -34.018 1.00 93.44 345 ASP A N 1
ATOM 2604 C CA . ASP A 1 345 ? 7.611 -11.465 -33.756 1.00 93.44 345 ASP A CA 1
ATOM 2605 C C . ASP A 1 345 ? 7.227 -11.034 -32.325 1.00 93.44 345 ASP A C 1
ATOM 2607 O O . ASP A 1 345 ? 6.127 -11.293 -31.840 1.00 93.44 345 ASP A O 1
ATOM 2611 N N . TRP A 1 346 ? 8.130 -10.346 -31.623 1.00 96.44 346 TRP A N 1
ATOM 2612 C CA . TRP A 1 346 ? 7.874 -9.855 -30.267 1.00 96.44 346 TRP A CA 1
ATOM 2613 C C . TRP A 1 346 ? 6.705 -8.864 -30.200 1.00 96.44 346 TRP A C 1
ATOM 2615 O O . TRP A 1 346 ? 6.000 -8.816 -29.200 1.00 96.44 346 TRP A O 1
ATOM 2625 N N . LEU A 1 347 ? 6.423 -8.129 -31.283 1.00 95.50 347 LEU A N 1
ATOM 2626 C CA . LEU A 1 347 ? 5.271 -7.223 -31.339 1.00 95.50 347 LEU A CA 1
ATOM 2627 C C . LEU A 1 347 ? 3.928 -7.965 -31.252 1.00 95.50 347 LEU A C 1
ATOM 2629 O O . LEU A 1 347 ? 2.960 -7.402 -30.746 1.00 95.50 347 LEU A O 1
ATOM 2633 N N . ALA A 1 348 ? 3.841 -9.199 -31.759 1.00 96.88 348 ALA A N 1
ATOM 2634 C CA . ALA A 1 348 ? 2.631 -9.999 -31.610 1.00 96.88 348 ALA A CA 1
ATOM 2635 C C . ALA A 1 348 ? 2.445 -10.448 -30.157 1.00 96.88 348 ALA A C 1
ATOM 2637 O O . ALA A 1 348 ? 1.328 -10.375 -29.652 1.00 96.88 348 ALA A O 1
ATOM 2638 N N . GLN A 1 349 ? 3.532 -10.833 -29.480 1.00 96.69 349 GLN A N 1
ATOM 2639 C CA . GLN A 1 349 ? 3.507 -11.187 -28.056 1.00 96.69 349 GLN A CA 1
ATOM 2640 C C . GLN A 1 349 ? 3.139 -9.976 -27.193 1.00 96.69 349 GLN A C 1
ATOM 2642 O O . GLN A 1 349 ? 2.204 -10.061 -26.414 1.00 96.69 349 GLN A O 1
ATOM 2647 N N . ALA A 1 350 ? 3.752 -8.813 -27.433 1.00 96.38 350 ALA A N 1
ATOM 2648 C CA . ALA A 1 350 ? 3.445 -7.571 -26.718 1.00 96.38 350 ALA A CA 1
ATOM 2649 C C . ALA A 1 350 ? 1.975 -7.123 -26.822 1.00 96.38 350 ALA A C 1
ATOM 2651 O O . ALA A 1 350 ? 1.522 -6.343 -26.000 1.00 96.38 350 ALA A O 1
ATOM 2652 N N . ARG A 1 351 ? 1.251 -7.545 -27.869 1.00 95.62 351 ARG A N 1
ATOM 2653 C CA . ARG A 1 351 ? -0.185 -7.261 -28.053 1.00 95.62 351 ARG A CA 1
ATOM 2654 C C . ARG A 1 351 ? -1.100 -8.321 -27.443 1.00 95.62 351 ARG A C 1
ATOM 2656 O O . ARG A 1 351 ? -2.310 -8.106 -27.418 1.00 95.62 351 ARG A O 1
ATOM 2663 N N . ALA A 1 352 ? -0.556 -9.500 -27.157 1.00 96.19 352 ALA A N 1
ATOM 2664 C CA . ALA A 1 352 ? -1.293 -10.600 -26.554 1.00 96.19 352 ALA A CA 1
ATOM 2665 C C . ALA A 1 352 ? -1.364 -10.450 -25.031 1.00 96.19 352 ALA A C 1
ATOM 2667 O O . ALA A 1 352 ? -2.350 -10.891 -24.445 1.00 96.19 352 ALA A O 1
ATOM 2668 N N . GLU A 1 353 ? -0.332 -9.838 -24.448 1.00 95.56 353 GLU A N 1
ATOM 2669 C CA . GLU A 1 353 ? -0.336 -9.291 -23.088 1.00 95.56 353 GLU A CA 1
ATOM 2670 C C . GLU A 1 353 ? -1.228 -8.040 -22.995 1.00 95.56 353 GLU A C 1
ATOM 2672 O O . GLU A 1 353 ? -1.944 -7.900 -21.981 1.00 95.56 353 GLU A O 1
#

Secondary structure (DSSP, 8-state):
-HHHHHHHHHHHHHTT-HHHHHHHHHH-HHHHTTSPPPPPTTSEEEEEPPPEEE-TTS-EE--HHHHHHHHHHHHHHHHHHHHS--SS-EEEE-TTTS-PPP-SSHHHHHHHHHHHHHHHT-SEEEEEEEEEETTEEEEEEEEEE-GGG-TT-GGG-EEEE-SS-EEEESS--HHHHSS-TT-HHHHHHHHHHHHHHHHHHHTTT-HHHHHHHHHHHHT-TT--TTTTHHHHHHHHHHHHHHHHHHH--THHHHHHHHHHHHHHHH-TT-HHHHHHHHHHHHHHHT--TTT--GGG--HHHHHHHHHHHHHHHTS---GGG-HHHHHHHHHHHHHHHHHHHT-STHHHHHTT-

Radius of gyration: 22.4 Å; chains: 1; bounding box: 60×47×65 Å

Foldseek 3Di:
DVVVLVVVCVVCVVVVNNVVNVCVLQPDQVNVAVQPDADDPQAQEEEEAQEWEQEPVLFTDHDPQSNVLQQLLLVLLVVLVVVDPPPTHYDYHGNSRFYAQGGSDDQSSQVSQQVRCVSRVHQKYKYWYWYDDDQKTWIKIKMAGDCPLQVVPLLRGTIATQFDTFIGGPPDDVVVVPPPCQRQSNLSSQLVSLQSQLVSCVSVLVLVSSLVSLVVSLVRPNHDLLGRNLVSLLSNLSSLVSVCLVVQDLVSLVVSLVSLVSSCVNPVLPLSSLLSNLVSLQVVQQPRSVVSDLVSGDVVSLVVSLVSLVVSVVRDDRVRSVSVVSSLQSQLVSLVSCCVNVNDDSNVVSVVD

Sequence (353 aa):
MGLALTILGAIGTFLGVPALGQQIRTDIPGVRCWFPVPMEEGKFTLAMAPFVTVDESGRAHITQDGRKLAQLLYTRLEGSFAELDLNVPYELRGPHSTCPVTGGDREARAASAEELAATLGADVVIYGALVEQEGSAELQPEFYVSYRGFTEAADLVGPHELGRPVRVDVPVQAQTLEGVAEHPVNARAKALSLIALGLASYALDDYHQAFAYFEAAEQTPNWPTSAGKELVYLLLGNASSQLAATTLDSAYVDEALDYYDTALEIAPDFARALAGKAAATYQLALGDLETRRGSQVDPALLDESEAIYRAVLETPAPEAAEIDLKVHFGLGQIFLVRHYVEGGDWLAQARAE